Protein AF-A0A7S4PDR0-F1 (afdb_monomer)

Solvent-accessible surface area (backbone atoms only — not comparable to full-atom values): 11330 Å² total; per-residue (Å²): 132,85,86,71,59,61,65,59,66,71,63,44,78,64,58,82,49,62,64,62,51,48,53,52,49,50,35,51,48,52,26,51,53,26,48,54,49,17,54,52,26,43,52,47,18,52,50,31,43,53,50,18,54,52,28,43,49,49,22,58,62,26,41,58,55,27,56,65,23,44,54,57,30,51,55,22,48,53,44,29,54,52,26,48,52,48,30,48,53,39,50,50,53,52,49,52,54,49,52,54,28,52,50,39,34,76,46,82,54,76,68,54,13,54,51,23,43,56,50,37,55,49,58,72,70,47,79,61,59,69,40,54,51,28,49,53,48,27,51,52,24,47,54,48,28,57,64,27,43,54,56,29,52,65,24,42,54,56,25,53,54,25,45,51,49,19,53,50,29,44,51,52,18,52,51,29,42,52,50,17,55,51,28,46,50,49,23,52,50,35,46,52,53,38,51,53,51,50,60,55,49,70,72,42,87,66,48,63,61,72,63,54,50,53,54,52,51,51,51,51,57,52,62,73,76,108

Sequence (226 aa):
KYEADWHNLVNADQGDNSAKIAEAQDKLSAVQEAFDASAAADAAAAAALKDALAKEQAAKEAEAPFKAAEAPFKAAQEEVESALAEVKAQEDAYNSKTEELKKASEEGGVVSRNRAKVSLDAHLAEDPLPLRKAKITLEAANKRAEKARQPFLEARAPFLAATEAAEAARTEAEEAKARAAAAVQAAQDAVAEAEAFLADLMKNPGSGHGALWWIERELYEKKKYM

pLDDT: mean 90.19, std 12.6, range [42.72, 98.44]

Mean predicted aligned error: 9.2 Å

Organism: NCBI:txid180227

Radius of gyration: 44.61 Å; Cα contacts (8 Å, |Δi|>4): 166; chains: 1; bounding box: 93×30×133 Å

Foldseek 3Di:
DPPPVVVCVVVVCLPPCVVLLVVLVVLLVLLVVLVVQLVVLVVQLVVLVVQLVVLVVLLVVLVVLLVVLVVLLVVLVVQLVVLVVQLVVLVVVLVVLLVVLVVQLVDDDPVRNVVSVVVNVVSVVDDSVSNVVSVVSNVVSVVSNVVSVVSNVVSVVSNVVSVVSSVVSVVSSVVSVVSSVVSVVSSVVSLVVSVVSLVVLVVDPSRPVVSSVVSVVSSVVSVVVD

Secondary structure (DSSP, 8-state):
-----HHHHHHS----THHHHHHHHHHHHHHHHHHHHHHHHHHHHHHHHHHHHHHHHHHHHHHHHHHHHHHHHHHHHHHHHHHHHHHHHHHHHHHHHHHHHHHHHHSS-HHHHHHHHHHHHHHHHS--HHHHHHHHHHHHHHHHHHHHHHHHHHHHHHHHHHHHHHHHHHHHHHHHHHHHHHHHHHHHHHHHHHHHHHHHHTTSTT--HHHHHHHHHHHHHHHHT-

Nearest PDB structures (foldseek):
  6ixg-assembly1_A  TM=4.069E-01  e=1.306E-01  Homo sapiens
  6djl-assembly1_C  TM=2.391E-01  e=5.874E-02  Homo sapiens
  3na7-assembly1_A  TM=2.427E-01  e=1.517E-01  Helicobacter pylori NCTC 11638
  6h6f-assembly1_E  TM=2.796E-01  e=1.677E-01  Photorhabdus luminescens
  3mtt-assembly1_A  TM=3.232E-01  e=1.176E+00  Homo sapiens

Structure (mmCIF, N/CA/C/O backbone):
data_AF-A0A7S4PDR0-F1
#
_entry.id   AF-A0A7S4PDR0-F1
#
loop_
_atom_site.group_PDB
_atom_site.id
_atom_site.type_symbol
_atom_site.label_atom_id
_atom_site.label_alt_id
_atom_site.label_comp_id
_atom_site.label_asym_id
_atom_site.label_entity_id
_atom_site.label_seq_id
_atom_site.pdbx_PDB_ins_code
_atom_site.Cartn_x
_atom_site.Cartn_y
_atom_site.Cartn_z
_atom_site.occupancy
_atom_site.B_iso_or_equiv
_atom_site.auth_seq_id
_atom_site.auth_comp_id
_atom_site.auth_asym_id
_atom_site.auth_atom_id
_atom_site.pdbx_PDB_model_num
ATOM 1 N N . LYS A 1 1 ? 31.514 5.158 -80.672 1.00 42.72 1 LYS A N 1
ATOM 2 C CA . LYS A 1 1 ? 32.468 5.181 -79.540 1.00 42.72 1 LYS A CA 1
ATOM 3 C C . LYS A 1 1 ? 32.201 6.474 -78.800 1.00 42.72 1 LYS A C 1
ATOM 5 O O . LYS A 1 1 ? 32.438 7.519 -79.380 1.00 42.72 1 LYS A O 1
ATOM 10 N N . TYR A 1 2 ? 31.587 6.403 -77.624 1.00 44.78 2 TYR A N 1
ATOM 11 C CA . TYR A 1 2 ? 31.399 7.584 -76.792 1.00 44.78 2 TYR A CA 1
ATOM 12 C C . TYR A 1 2 ? 32.767 7.922 -76.196 1.00 44.78 2 TYR A C 1
ATOM 14 O O . TYR A 1 2 ? 33.323 7.115 -75.453 1.00 44.78 2 TYR A O 1
ATOM 22 N N . GLU A 1 3 ? 33.344 9.049 -76.608 1.00 49.69 3 GLU A N 1
ATOM 23 C CA . GLU A 1 3 ? 34.517 9.653 -75.972 1.00 49.69 3 GLU A CA 1
ATOM 24 C C . GLU A 1 3 ? 34.078 10.199 -74.611 1.00 49.69 3 GLU A C 1
ATOM 26 O O . GLU A 1 3 ? 33.820 11.385 -74.439 1.00 49.69 3 GLU A O 1
ATOM 31 N N . ALA A 1 4 ? 33.905 9.299 -73.644 1.00 58.22 4 ALA A N 1
ATOM 32 C CA . ALA A 1 4 ? 33.873 9.693 -72.250 1.00 58.22 4 ALA A CA 1
ATOM 33 C C . ALA A 1 4 ? 35.321 9.986 -71.849 1.00 58.22 4 ALA A C 1
ATOM 35 O O . ALA A 1 4 ? 36.153 9.077 -71.790 1.00 58.22 4 ALA A O 1
ATOM 36 N N . ASP A 1 5 ? 35.632 11.261 -71.633 1.00 58.12 5 ASP A N 1
ATOM 37 C CA . ASP A 1 5 ? 36.887 11.678 -71.025 1.00 58.12 5 ASP A CA 1
ATOM 38 C C . ASP A 1 5 ? 36.865 11.262 -69.549 1.00 58.12 5 ASP A C 1
ATOM 40 O O . ASP A 1 5 ? 36.363 11.963 -68.669 1.00 58.12 5 ASP A O 1
ATOM 44 N N . TRP A 1 6 ? 37.379 10.058 -69.298 1.00 56.72 6 TRP A N 1
ATOM 45 C CA . TRP A 1 6 ? 37.504 9.473 -67.966 1.00 56.72 6 TRP A CA 1
ATOM 46 C C . TRP A 1 6 ? 38.319 10.354 -67.021 1.00 56.72 6 TRP A C 1
ATOM 48 O O . TRP A 1 6 ? 38.115 10.288 -65.812 1.00 56.72 6 TRP A O 1
ATOM 58 N N . HIS A 1 7 ? 39.204 11.204 -67.548 1.00 53.09 7 HIS A N 1
ATOM 59 C CA . HIS A 1 7 ? 39.986 12.116 -66.731 1.00 53.09 7 HIS A CA 1
ATOM 60 C C . HIS A 1 7 ? 39.127 13.266 -66.209 1.00 53.09 7 HIS A C 1
ATOM 62 O O . HIS A 1 7 ? 39.205 13.573 -65.026 1.00 53.09 7 HIS A O 1
ATOM 68 N N . ASN A 1 8 ? 38.246 13.832 -67.036 1.00 52.09 8 ASN A N 1
ATOM 69 C CA . ASN A 1 8 ? 37.256 14.815 -66.586 1.00 52.09 8 ASN A CA 1
ATOM 70 C C . ASN A 1 8 ? 36.162 14.201 -65.698 1.00 52.09 8 ASN A C 1
ATOM 72 O O . ASN A 1 8 ? 35.643 14.890 -64.834 1.00 52.09 8 ASN A O 1
ATOM 76 N N . LEU A 1 9 ? 35.819 12.919 -65.864 1.00 55.03 9 LEU A N 1
ATOM 77 C CA . LEU A 1 9 ? 34.819 12.256 -65.014 1.00 55.03 9 LEU A CA 1
ATOM 78 C C . LEU A 1 9 ? 35.360 11.922 -63.611 1.00 55.03 9 LEU A C 1
ATOM 80 O O . LEU A 1 9 ? 34.628 11.998 -62.630 1.00 55.03 9 LEU A O 1
ATOM 84 N N . VAL A 1 10 ? 36.638 11.540 -63.524 1.00 53.97 10 VAL A N 1
ATOM 85 C CA . VAL A 1 10 ? 37.321 11.219 -62.258 1.00 53.97 10 VAL A CA 1
ATOM 86 C C . VAL A 1 10 ? 37.794 12.484 -61.535 1.00 53.97 10 VAL A C 1
ATOM 88 O O . VAL A 1 10 ? 37.792 12.501 -60.307 1.00 53.97 10 VAL A O 1
ATOM 91 N N . ASN A 1 11 ? 38.156 13.533 -62.287 1.00 44.66 11 ASN A N 1
ATOM 92 C CA . ASN A 1 11 ? 38.635 14.816 -61.760 1.00 44.66 11 ASN A CA 1
ATOM 93 C C . ASN A 1 11 ? 37.574 15.929 -61.761 1.00 44.66 11 ASN A C 1
ATOM 95 O O . ASN A 1 11 ? 37.902 17.059 -61.399 1.00 44.66 11 ASN A O 1
ATOM 99 N N . ALA A 1 12 ? 36.331 15.658 -62.184 1.00 47.50 12 ALA A N 1
ATOM 100 C CA . ALA A 1 12 ? 35.217 16.547 -61.874 1.00 47.50 12 ALA A CA 1
ATOM 101 C C . ALA A 1 12 ? 35.207 16.670 -60.359 1.00 47.50 12 ALA A C 1
ATOM 103 O O . ALA A 1 12 ? 35.161 15.634 -59.698 1.00 47.50 12 ALA A O 1
ATOM 104 N N . ASP A 1 13 ? 35.338 17.904 -59.863 1.00 45.53 13 ASP A N 1
ATOM 105 C CA . ASP A 1 13 ? 35.467 18.241 -58.449 1.00 45.53 13 ASP A CA 1
ATOM 106 C C . ASP A 1 13 ? 34.498 17.347 -57.672 1.00 45.53 13 ASP A C 1
ATOM 108 O O . ASP A 1 13 ? 33.276 17.524 -57.749 1.00 45.53 13 ASP A O 1
ATOM 112 N N . GLN A 1 14 ? 35.027 16.281 -57.054 1.00 51.00 14 GLN A N 1
ATOM 113 C CA . GLN A 1 14 ? 34.256 15.413 -56.179 1.00 51.00 14 GLN A CA 1
ATOM 114 C C . GLN A 1 14 ? 34.023 16.296 -54.970 1.00 51.00 14 GLN A C 1
ATOM 116 O O . GLN A 1 14 ? 34.811 16.259 -54.029 1.00 51.00 14 GLN A O 1
ATOM 121 N N . GLY A 1 15 ? 33.037 17.194 -55.092 1.00 52.72 15 GLY A N 1
ATOM 122 C CA . GLY A 1 15 ? 32.795 18.266 -54.145 1.00 52.72 15 GLY A CA 1
ATOM 123 C C . GLY A 1 15 ? 32.845 17.659 -52.762 1.00 52.72 15 GLY A C 1
ATOM 124 O O . GLY A 1 15 ? 32.250 16.601 -52.562 1.00 52.72 15 GLY A O 1
ATOM 125 N N . ASP A 1 16 ? 33.647 18.261 -51.889 1.00 62.69 16 ASP A N 1
ATOM 126 C CA . ASP A 1 16 ? 34.053 17.708 -50.603 1.00 62.69 16 ASP A CA 1
ATOM 127 C C . ASP A 1 16 ? 32.828 17.275 -49.772 1.00 62.69 16 ASP A C 1
ATOM 129 O O . ASP A 1 16 ? 32.247 18.031 -48.997 1.00 62.69 16 ASP A O 1
ATOM 133 N N . ASN A 1 17 ? 32.380 16.036 -49.995 1.00 67.50 17 ASN A N 1
ATOM 134 C CA . ASN A 1 17 ? 31.171 15.463 -49.408 1.00 67.50 17 ASN A CA 1
ATOM 135 C C . ASN A 1 17 ? 31.462 14.885 -48.017 1.00 67.50 17 ASN A C 1
ATOM 137 O O . ASN A 1 17 ? 30.584 14.270 -47.410 1.00 67.50 17 ASN A O 1
ATOM 141 N N . SER A 1 18 ? 32.681 15.096 -47.506 1.00 76.75 18 SER A N 1
ATOM 142 C CA . SER A 1 18 ? 33.124 14.670 -46.180 1.00 76.75 18 SER A CA 1
ATOM 143 C C . SER A 1 18 ? 32.209 15.200 -45.077 1.00 76.75 18 SER A C 1
ATOM 145 O O . SER A 1 18 ? 31.837 14.434 -44.197 1.00 76.75 18 SER A O 1
ATOM 147 N N . ALA A 1 19 ? 31.747 16.451 -45.176 1.00 82.06 19 ALA A N 1
ATOM 148 C CA . ALA A 1 19 ? 30.830 17.049 -44.206 1.00 82.06 19 ALA A CA 1
ATOM 149 C C . ALA A 1 19 ? 29.460 16.346 -44.165 1.00 82.06 19 ALA A C 1
ATOM 151 O O . ALA A 1 19 ? 28.925 16.084 -43.094 1.00 82.06 19 ALA A O 1
ATOM 152 N N . LYS A 1 20 ? 28.908 15.986 -45.329 1.00 83.56 20 LYS A N 1
ATOM 153 C CA . LYS A 1 20 ? 27.623 15.273 -45.429 1.00 83.56 20 LYS A CA 1
ATOM 154 C C . LYS A 1 20 ? 27.734 13.818 -44.973 1.00 83.56 20 LYS A C 1
ATOM 156 O O . LYS A 1 20 ? 26.801 13.277 -44.389 1.00 83.56 20 LYS A O 1
ATOM 161 N N . ILE A 1 21 ? 28.875 13.181 -45.241 1.00 82.62 21 ILE A N 1
ATOM 162 C CA . ILE A 1 21 ? 29.181 11.835 -44.741 1.00 82.62 21 ILE A CA 1
ATOM 163 C C . ILE A 1 21 ? 29.357 11.863 -43.218 1.00 82.62 21 ILE A C 1
ATOM 165 O O . ILE A 1 21 ? 28.844 10.971 -42.552 1.00 82.62 21 ILE A O 1
ATOM 169 N N . ALA A 1 22 ? 30.009 12.892 -42.669 1.00 87.50 22 ALA A N 1
ATOM 170 C CA . ALA A 1 22 ? 30.118 13.091 -41.226 1.00 87.50 22 ALA A CA 1
ATOM 171 C C . ALA A 1 22 ? 28.732 13.261 -40.582 1.00 87.50 22 ALA A C 1
ATOM 173 O O . ALA A 1 22 ? 28.418 12.558 -39.633 1.00 87.50 22 ALA A O 1
ATOM 174 N N . GLU A 1 23 ? 27.847 14.072 -41.170 1.00 89.94 23 GLU A N 1
ATOM 175 C CA . GLU A 1 23 ? 26.469 14.216 -40.677 1.00 89.94 23 GLU A CA 1
ATOM 176 C C . GLU A 1 23 ? 25.678 12.892 -40.735 1.00 89.94 23 GLU A C 1
ATOM 178 O O . GLU A 1 23 ? 24.900 12.583 -39.832 1.00 89.94 23 GLU A O 1
ATOM 183 N N . ALA A 1 24 ? 25.894 12.060 -41.762 1.00 88.38 24 ALA A N 1
ATOM 184 C CA . ALA A 1 24 ? 25.280 10.732 -41.837 1.00 88.38 24 ALA A CA 1
ATOM 185 C C . ALA A 1 24 ? 25.803 9.787 -40.738 1.00 88.38 24 ALA A C 1
ATOM 187 O O . ALA A 1 24 ? 25.034 9.004 -40.180 1.00 88.38 24 ALA A O 1
ATOM 188 N N . GLN A 1 25 ? 27.097 9.872 -40.414 1.00 89.94 25 GLN A N 1
ATOM 189 C CA . GLN A 1 25 ? 27.715 9.127 -39.312 1.00 89.94 25 GLN A CA 1
ATOM 190 C C . GLN A 1 25 ? 27.216 9.610 -37.945 1.00 89.94 25 GLN A C 1
ATOM 192 O O . GLN A 1 25 ? 26.956 8.783 -37.068 1.00 89.94 25 GLN A O 1
ATOM 197 N N . ASP A 1 26 ? 27.011 10.916 -37.776 1.00 93.69 26 ASP A N 1
ATOM 198 C CA . ASP A 1 26 ? 26.430 11.492 -36.561 1.00 93.69 26 ASP A CA 1
ATOM 199 C C . ASP A 1 26 ? 24.987 11.007 -36.367 1.00 93.69 26 ASP A C 1
ATOM 201 O O . ASP A 1 26 ? 24.614 10.589 -35.273 1.00 93.69 26 ASP A O 1
ATOM 205 N N . LYS A 1 27 ? 24.182 10.967 -37.439 1.00 93.00 27 LYS A N 1
ATOM 206 C CA . LYS A 1 27 ? 22.811 10.429 -37.388 1.00 93.00 27 LYS A CA 1
ATOM 207 C C . LYS A 1 27 ? 22.776 8.939 -37.053 1.00 93.00 27 LYS A C 1
ATOM 209 O O . LYS A 1 27 ? 21.946 8.517 -36.255 1.00 93.00 27 LYS A O 1
ATOM 214 N N . LEU A 1 28 ? 23.683 8.143 -37.616 1.00 92.19 28 LEU A N 1
ATOM 215 C CA . LEU A 1 28 ? 23.826 6.729 -37.259 1.00 92.19 28 LEU A CA 1
ATOM 216 C C . LEU A 1 28 ? 24.246 6.546 -35.790 1.00 92.19 28 LEU A C 1
ATOM 218 O O . LEU A 1 28 ? 23.734 5.658 -35.110 1.00 92.19 28 LEU A O 1
ATOM 222 N N . SER A 1 29 ? 25.131 7.408 -35.286 1.00 93.56 29 SER A N 1
ATOM 223 C CA . SER A 1 29 ? 25.523 7.415 -33.871 1.00 93.56 29 SER A CA 1
ATOM 224 C C . SER A 1 29 ? 24.338 7.775 -32.969 1.00 93.56 29 SER A C 1
ATOM 226 O O . SER A 1 29 ? 24.089 7.080 -31.989 1.00 93.56 29 SER A O 1
ATOM 228 N N . ALA A 1 30 ? 23.535 8.774 -33.348 1.00 94.25 30 ALA A N 1
ATOM 229 C CA . ALA A 1 30 ? 22.311 9.139 -32.634 1.00 94.25 30 ALA A CA 1
ATOM 230 C C . ALA A 1 30 ? 21.274 8.001 -32.620 1.00 94.25 30 ALA A C 1
ATOM 232 O O . ALA A 1 30 ? 20.627 7.762 -31.602 1.00 94.25 30 ALA A O 1
ATOM 233 N N . VAL A 1 31 ? 21.147 7.251 -33.722 1.00 95.56 31 VAL A N 1
ATOM 234 C CA . VAL A 1 31 ? 20.327 6.030 -33.766 1.00 95.56 31 VAL A CA 1
ATOM 235 C C . VAL A 1 31 ? 20.839 5.007 -32.757 1.00 95.56 31 VAL A C 1
ATOM 237 O O . VAL A 1 31 ? 20.051 4.477 -31.977 1.00 95.56 31 VAL A O 1
ATOM 240 N N . GLN A 1 32 ? 22.148 4.743 -32.735 1.00 93.56 32 GLN A N 1
ATOM 241 C CA . GLN A 1 32 ? 22.741 3.807 -31.781 1.00 93.56 32 GLN A CA 1
ATOM 242 C C . GLN A 1 32 ? 22.463 4.219 -30.328 1.00 93.56 32 GLN A C 1
ATOM 244 O O . GLN A 1 32 ? 22.023 3.389 -29.534 1.00 93.56 32 GLN A O 1
ATOM 249 N N . GLU A 1 33 ? 22.648 5.498 -30.001 1.00 95.25 33 GLU A N 1
ATOM 250 C CA . GLU A 1 33 ? 22.344 6.040 -28.673 1.00 95.25 33 GLU A CA 1
ATOM 251 C C . GLU A 1 33 ? 20.861 5.884 -28.309 1.00 95.25 33 GLU A C 1
ATOM 253 O O . GLU A 1 33 ? 20.539 5.513 -27.178 1.00 95.25 33 GLU A O 1
ATOM 258 N N . ALA A 1 34 ? 19.948 6.102 -29.260 1.00 95.44 34 ALA A N 1
ATOM 259 C CA . ALA A 1 34 ? 18.515 5.929 -29.035 1.00 95.44 34 ALA A CA 1
ATOM 260 C C . ALA A 1 34 ? 18.134 4.458 -28.775 1.00 95.44 34 ALA A C 1
ATOM 262 O O . ALA A 1 34 ? 17.300 4.183 -27.910 1.00 95.44 34 ALA A O 1
ATOM 263 N N . PHE A 1 35 ? 18.778 3.503 -29.456 1.00 94.06 35 PHE A N 1
ATOM 264 C CA . PHE A 1 35 ? 18.602 2.071 -29.180 1.00 94.06 35 PHE A CA 1
ATOM 265 C C . PHE A 1 35 ? 19.110 1.682 -27.790 1.00 94.06 35 PHE A C 1
ATOM 267 O O . PHE A 1 35 ? 18.417 0.967 -27.064 1.00 94.06 35 PHE A O 1
ATOM 274 N N . ASP A 1 36 ? 20.286 2.172 -27.398 1.00 95.06 36 ASP A N 1
ATOM 275 C CA . ASP A 1 36 ? 20.842 1.902 -26.070 1.00 95.06 36 ASP A CA 1
ATOM 276 C C . ASP A 1 36 ? 19.961 2.515 -24.968 1.00 95.06 36 ASP A C 1
ATOM 278 O O . ASP A 1 36 ? 19.699 1.874 -23.945 1.00 95.06 36 ASP A O 1
ATOM 282 N N . ALA A 1 37 ? 19.421 3.716 -25.203 1.00 95.62 37 ALA A N 1
ATOM 283 C CA . ALA A 1 37 ? 18.458 4.358 -24.314 1.00 95.62 37 ALA A CA 1
ATOM 284 C C . ALA A 1 37 ? 17.144 3.565 -24.205 1.00 95.62 37 ALA A C 1
ATOM 286 O O . ALA A 1 37 ? 16.627 3.395 -23.099 1.00 95.62 37 ALA A O 1
ATOM 287 N N . SER A 1 38 ? 16.628 3.037 -25.320 1.00 96.50 38 SER A N 1
ATOM 288 C CA . SER A 1 38 ? 15.442 2.172 -25.331 1.00 96.50 38 SER A CA 1
ATOM 289 C C . SER A 1 38 ? 15.676 0.889 -24.538 1.00 96.50 38 SER A C 1
ATOM 291 O O . SER A 1 38 ? 14.888 0.566 -23.652 1.00 96.50 38 SER A O 1
ATOM 293 N N . ALA A 1 39 ? 16.793 0.198 -24.775 1.00 95.62 39 ALA A N 1
ATOM 294 C CA . ALA A 1 39 ? 17.133 -1.028 -24.056 1.00 95.62 39 ALA A CA 1
ATOM 295 C C . ALA A 1 39 ? 17.309 -0.784 -22.545 1.00 95.62 39 ALA A C 1
ATOM 297 O O . ALA A 1 39 ? 16.868 -1.590 -21.719 1.00 95.62 39 ALA A O 1
ATOM 298 N N . ALA A 1 40 ? 17.916 0.344 -22.165 1.00 96.81 40 ALA A N 1
ATOM 299 C CA . ALA A 1 40 ? 18.034 0.747 -20.768 1.00 96.81 40 ALA A CA 1
ATOM 300 C C . ALA A 1 40 ? 16.663 1.047 -20.136 1.00 96.81 40 ALA A C 1
ATOM 302 O O . ALA A 1 40 ? 16.410 0.650 -18.995 1.00 96.81 40 ALA A O 1
ATOM 303 N N . ALA A 1 41 ? 15.767 1.711 -20.871 1.00 97.62 41 ALA A N 1
ATOM 304 C CA . ALA A 1 41 ? 14.419 2.014 -20.405 1.00 97.62 41 ALA A CA 1
ATOM 305 C C . ALA A 1 41 ? 13.559 0.745 -20.256 1.00 97.62 41 ALA A C 1
ATOM 307 O O . ALA A 1 41 ? 12.857 0.608 -19.253 1.00 97.62 41 ALA A O 1
ATOM 308 N N . ASP A 1 42 ? 13.678 -0.220 -21.172 1.00 97.31 42 ASP A N 1
ATOM 309 C CA . ASP A 1 42 ? 13.022 -1.529 -21.070 1.00 97.31 42 ASP A CA 1
ATOM 310 C C . ASP A 1 42 ? 13.517 -2.323 -19.855 1.00 97.31 42 ASP A C 1
ATOM 312 O O . ASP A 1 42 ? 12.720 -2.887 -19.098 1.00 97.31 42 ASP A O 1
ATOM 316 N N . ALA A 1 43 ? 14.832 -2.331 -19.613 1.00 97.62 43 ALA A N 1
ATOM 317 C CA . ALA A 1 43 ? 15.407 -2.969 -18.432 1.00 97.62 43 ALA A CA 1
ATOM 318 C C . ALA A 1 43 ? 14.906 -2.317 -17.131 1.00 97.62 43 ALA A C 1
ATOM 320 O O . ALA A 1 43 ? 14.570 -3.021 -16.173 1.00 97.62 43 ALA A O 1
ATOM 321 N N . ALA A 1 44 ? 14.804 -0.984 -17.103 1.00 97.62 44 ALA A N 1
ATOM 322 C CA . ALA A 1 44 ? 14.248 -0.246 -15.972 1.00 97.62 44 ALA A CA 1
ATOM 323 C C . ALA A 1 44 ? 12.756 -0.555 -15.759 1.00 97.62 44 ALA A C 1
ATOM 325 O O . ALA A 1 44 ? 12.341 -0.791 -14.624 1.00 97.62 44 ALA A O 1
ATOM 326 N N . ALA A 1 45 ? 11.961 -0.631 -16.831 1.00 98.38 45 ALA A N 1
ATOM 327 C CA . ALA A 1 45 ? 10.549 -1.005 -16.763 1.00 98.38 45 ALA A CA 1
ATOM 328 C C . ALA A 1 45 ? 10.355 -2.439 -16.247 1.00 98.38 45 ALA A C 1
ATOM 330 O O . ALA A 1 45 ? 9.510 -2.680 -15.383 1.00 98.38 45 ALA A O 1
ATOM 331 N N . ALA A 1 46 ? 11.177 -3.388 -16.704 1.00 98.06 46 ALA A N 1
ATOM 332 C CA . ALA A 1 46 ? 11.149 -4.765 -16.216 1.00 98.06 46 ALA A CA 1
ATOM 333 C C . ALA A 1 46 ? 11.522 -4.862 -14.725 1.00 98.06 46 ALA A C 1
ATOM 335 O O . ALA A 1 46 ? 10.894 -5.615 -13.973 1.00 98.06 46 ALA A O 1
ATOM 336 N N . ALA A 1 47 ? 12.518 -4.089 -14.281 1.00 98.12 47 ALA A N 1
ATOM 337 C CA . ALA A 1 47 ? 12.905 -4.022 -12.875 1.00 98.12 47 ALA A CA 1
ATOM 338 C C . ALA A 1 47 ? 11.792 -3.418 -12.003 1.00 98.12 47 ALA A C 1
ATOM 340 O O . ALA A 1 47 ? 11.454 -4.001 -10.971 1.00 98.12 47 ALA A O 1
ATOM 341 N N . ALA A 1 48 ? 11.182 -2.315 -12.445 1.00 98.31 48 ALA A N 1
ATOM 342 C CA . ALA A 1 48 ? 10.082 -1.662 -11.738 1.00 98.31 48 ALA A CA 1
ATOM 343 C C . ALA A 1 48 ? 8.843 -2.569 -11.644 1.00 98.31 48 ALA A C 1
ATOM 345 O O . ALA A 1 48 ? 8.244 -2.694 -10.579 1.00 98.31 48 ALA A O 1
ATOM 346 N N . LEU A 1 49 ? 8.507 -3.297 -12.717 1.00 98.38 49 LEU A N 1
ATOM 347 C CA . LEU A 1 49 ? 7.419 -4.279 -12.696 1.00 98.38 49 LEU A CA 1
ATOM 348 C C . LEU A 1 49 ? 7.695 -5.414 -11.703 1.00 98.38 49 LEU A C 1
ATOM 350 O O . LEU A 1 49 ? 6.797 -5.836 -10.974 1.00 98.38 49 LEU A O 1
ATOM 354 N N . LYS A 1 50 ? 8.935 -5.912 -11.648 1.00 98.38 50 LYS A N 1
ATOM 355 C CA . LYS A 1 50 ? 9.317 -6.952 -10.687 1.00 98.38 50 LYS A CA 1
ATOM 356 C C . LYS A 1 50 ? 9.200 -6.460 -9.243 1.00 98.38 50 LYS A C 1
ATOM 358 O O . LYS A 1 50 ? 8.720 -7.220 -8.401 1.00 98.38 50 LYS A O 1
ATOM 363 N N . ASP A 1 51 ? 9.621 -5.228 -8.960 1.00 98.00 51 ASP A N 1
ATOM 364 C CA . ASP A 1 51 ? 9.453 -4.637 -7.630 1.00 98.00 51 ASP A CA 1
ATOM 365 C C . ASP A 1 51 ? 7.967 -4.469 -7.284 1.00 98.00 51 ASP A C 1
ATOM 367 O O . ASP A 1 51 ? 7.532 -4.950 -6.239 1.00 98.00 51 ASP A O 1
ATOM 371 N N . ALA A 1 52 ? 7.153 -3.940 -8.205 1.00 98.44 52 ALA A N 1
ATOM 372 C CA . ALA A 1 52 ? 5.708 -3.804 -8.018 1.00 98.44 52 ALA A CA 1
ATOM 373 C C . ALA A 1 52 ? 5.023 -5.138 -7.677 1.00 98.44 52 ALA A C 1
ATOM 375 O O . ALA A 1 52 ? 4.215 -5.200 -6.748 1.00 98.44 52 ALA A O 1
ATOM 376 N N . LEU A 1 53 ? 5.387 -6.227 -8.364 1.00 98.38 53 LEU A N 1
ATOM 377 C CA . LEU A 1 53 ? 4.880 -7.568 -8.051 1.00 98.38 53 LEU A CA 1
ATOM 378 C C . LEU A 1 53 ? 5.316 -8.049 -6.660 1.00 98.38 53 LEU A C 1
ATOM 380 O O . LEU A 1 53 ? 4.518 -8.651 -5.940 1.00 98.38 53 LEU A O 1
ATOM 384 N N . ALA A 1 54 ? 6.561 -7.778 -6.261 1.00 98.31 54 ALA A N 1
ATOM 385 C CA . ALA A 1 54 ? 7.055 -8.132 -4.933 1.00 98.31 54 ALA A CA 1
ATOM 386 C C . ALA A 1 54 ? 6.326 -7.349 -3.826 1.00 98.31 54 ALA A C 1
ATOM 388 O O . ALA A 1 54 ? 5.956 -7.929 -2.803 1.00 98.31 54 ALA A O 1
ATOM 389 N N . LYS A 1 55 ? 6.066 -6.053 -4.036 1.00 98.12 55 LYS A N 1
ATOM 390 C CA . LYS A 1 55 ? 5.308 -5.218 -3.092 1.00 98.12 55 LYS A CA 1
ATOM 391 C C . LYS A 1 55 ? 3.840 -5.624 -3.010 1.00 98.12 55 LYS A C 1
ATOM 393 O O . LYS A 1 55 ? 3.296 -5.692 -1.911 1.00 98.12 55 LYS A O 1
ATOM 398 N N . GLU A 1 56 ? 3.214 -5.972 -4.133 1.00 97.25 56 GLU A N 1
ATOM 399 C CA . GLU A 1 56 ? 1.846 -6.500 -4.137 1.00 97.25 56 GLU A CA 1
ATOM 400 C C . GLU A 1 56 ? 1.749 -7.819 -3.359 1.00 97.25 56 GLU A C 1
ATOM 402 O O . GLU A 1 56 ? 0.802 -8.028 -2.599 1.00 97.25 56 GLU A O 1
ATOM 407 N N . GLN A 1 57 ? 2.737 -8.702 -3.511 1.00 97.12 57 GLN A N 1
ATOM 408 C CA . GLN A 1 57 ? 2.793 -9.944 -2.749 1.00 97.12 57 GLN A CA 1
ATOM 409 C C . GLN A 1 57 ? 2.948 -9.678 -1.244 1.00 97.12 57 GLN A C 1
ATOM 411 O O . GLN A 1 57 ? 2.218 -10.266 -0.448 1.00 97.12 57 GLN A O 1
ATOM 416 N N . ALA A 1 58 ? 3.813 -8.737 -0.853 1.00 96.00 58 ALA A N 1
ATOM 417 C CA . ALA A 1 58 ? 3.951 -8.325 0.544 1.00 96.00 58 ALA A CA 1
ATOM 418 C C . ALA A 1 58 ? 2.643 -7.739 1.117 1.00 96.00 58 ALA A C 1
ATOM 420 O O . ALA A 1 58 ? 2.291 -8.022 2.262 1.00 96.00 58 ALA A O 1
ATOM 421 N N . ALA A 1 59 ? 1.886 -6.972 0.323 1.00 97.44 59 ALA A N 1
ATOM 422 C CA . ALA A 1 59 ? 0.577 -6.455 0.727 1.00 97.44 59 ALA A CA 1
ATOM 423 C C . ALA A 1 59 ? -0.449 -7.579 0.952 1.00 97.44 59 ALA A C 1
ATOM 425 O O . ALA A 1 59 ? -1.158 -7.568 1.960 1.00 97.44 59 ALA A O 1
ATOM 426 N N . LYS A 1 60 ? -0.482 -8.590 0.070 1.00 96.25 60 LYS A N 1
ATOM 427 C CA . LYS A 1 60 ? -1.329 -9.788 0.238 1.00 96.25 60 LYS A CA 1
ATOM 428 C C . LYS A 1 60 ? -0.960 -10.577 1.493 1.00 96.25 60 LYS A C 1
ATOM 430 O O . LYS A 1 60 ? -1.837 -11.030 2.224 1.00 96.25 60 LYS A O 1
ATOM 435 N N . GLU A 1 61 ? 0.332 -10.722 1.768 1.00 95.75 61 GLU A N 1
ATOM 436 C CA . GLU A 1 61 ? 0.821 -11.408 2.968 1.00 95.75 61 GLU A CA 1
ATOM 437 C C . GLU A 1 61 ? 0.471 -10.647 4.254 1.00 95.75 61 GLU A C 1
ATOM 439 O O . GLU A 1 61 ? 0.138 -11.271 5.262 1.00 95.75 61 GLU A O 1
ATOM 444 N N . ALA A 1 62 ? 0.467 -9.311 4.214 1.00 96.06 62 ALA A N 1
ATOM 445 C CA . ALA A 1 62 ? 0.065 -8.467 5.337 1.00 96.06 62 ALA A CA 1
ATOM 446 C C . ALA A 1 62 ? -1.462 -8.409 5.557 1.00 96.06 62 ALA A C 1
ATOM 448 O O . ALA A 1 62 ? -1.913 -8.082 6.657 1.00 96.06 62 ALA A O 1
ATOM 449 N N . GLU A 1 63 ? -2.277 -8.758 4.556 1.00 95.69 63 GLU A N 1
ATOM 450 C CA . GLU A 1 63 ? -3.740 -8.767 4.678 1.00 95.69 63 GLU A CA 1
ATOM 451 C C . GLU A 1 63 ? -4.234 -9.856 5.643 1.00 95.69 63 GLU A C 1
ATOM 453 O O . GLU A 1 63 ? -5.107 -9.603 6.475 1.00 95.69 63 GLU A O 1
ATOM 458 N N . ALA A 1 64 ? -3.660 -11.059 5.578 1.00 93.94 64 ALA A N 1
ATOM 459 C CA . ALA A 1 64 ? -4.066 -12.184 6.419 1.00 93.94 64 ALA A CA 1
ATOM 460 C C . ALA A 1 64 ? -3.990 -11.892 7.939 1.00 93.94 64 ALA A C 1
ATOM 462 O O . ALA A 1 64 ? -5.004 -12.083 8.622 1.00 93.94 64 ALA A O 1
ATOM 463 N N . PRO A 1 65 ? -2.864 -11.403 8.505 1.00 94.44 65 PRO A N 1
ATOM 464 C CA . PRO A 1 65 ? -2.799 -11.054 9.923 1.00 94.44 65 PRO A CA 1
ATOM 465 C C . PRO A 1 65 ? -3.714 -9.874 10.274 1.00 94.44 65 PRO A C 1
ATOM 467 O O . PRO A 1 65 ? -4.314 -9.878 11.350 1.00 94.44 65 PRO A O 1
ATOM 470 N N . PHE A 1 66 ? -3.886 -8.899 9.372 1.00 96.75 66 PHE A N 1
ATOM 471 C CA . PHE A 1 66 ? -4.825 -7.795 9.584 1.00 96.75 66 PHE A CA 1
ATOM 472 C C . PHE A 1 66 ? -6.267 -8.297 9.704 1.00 96.75 66 PHE A C 1
ATOM 474 O O . PHE A 1 66 ? -6.949 -7.973 10.676 1.00 96.75 66 PHE A O 1
ATOM 481 N N . LYS A 1 67 ? -6.715 -9.161 8.786 1.00 94.69 67 LYS A N 1
ATOM 482 C CA . LYS A 1 67 ? -8.049 -9.780 8.832 1.00 94.69 67 LYS A CA 1
ATOM 483 C C . LYS A 1 67 ? -8.250 -10.636 10.078 1.00 94.69 67 LYS A C 1
ATOM 485 O O . LYS A 1 67 ? -9.314 -10.574 10.697 1.00 94.69 67 LYS A O 1
ATOM 490 N N . ALA A 1 68 ? -7.226 -11.389 10.478 1.00 94.75 68 ALA A N 1
ATOM 491 C CA . ALA A 1 68 ? -7.262 -12.195 11.694 1.00 94.75 68 ALA A CA 1
ATOM 492 C C . ALA A 1 68 ? -7.407 -11.337 12.966 1.00 94.75 68 ALA A C 1
ATOM 494 O O . ALA A 1 68 ? -8.094 -11.747 13.900 1.00 94.75 68 ALA A O 1
ATOM 495 N N . ALA A 1 69 ? -6.804 -10.143 12.998 1.00 96.06 69 ALA A N 1
ATOM 496 C CA . ALA A 1 69 ? -6.908 -9.212 14.121 1.00 96.06 69 ALA A CA 1
ATOM 497 C C . ALA A 1 69 ? -8.158 -8.305 14.063 1.00 96.06 69 ALA A C 1
ATOM 499 O O . ALA A 1 69 ? -8.634 -7.843 15.101 1.00 96.06 69 ALA A O 1
ATOM 500 N N . GLU A 1 70 ? -8.723 -8.070 12.875 1.00 96.19 70 GLU A N 1
ATOM 501 C CA . GLU A 1 70 ? -9.912 -7.232 12.661 1.00 96.19 70 GLU A CA 1
ATOM 502 C C . GLU A 1 70 ? -11.170 -7.836 13.307 1.00 96.19 70 GLU A C 1
ATOM 504 O O . GLU A 1 70 ? -11.917 -7.131 13.988 1.00 96.19 70 GLU A O 1
ATOM 509 N N . ALA A 1 71 ? -11.399 -9.141 13.133 1.00 93.69 71 ALA A N 1
ATOM 510 C CA . ALA A 1 71 ? -12.579 -9.826 13.662 1.00 93.69 71 ALA A CA 1
ATOM 511 C C . ALA A 1 71 ? -12.724 -9.745 15.201 1.00 93.69 71 ALA A C 1
ATOM 513 O O . ALA A 1 71 ? -13.781 -9.311 15.665 1.00 93.69 71 ALA A O 1
ATOM 514 N N . PRO A 1 72 ? -11.709 -10.100 16.021 1.00 94.81 72 PRO A N 1
ATOM 515 C CA . PRO A 1 72 ? -11.818 -9.989 17.476 1.00 94.81 72 PRO A CA 1
ATOM 516 C C . PRO A 1 72 ? -11.923 -8.537 17.952 1.00 94.81 72 PRO A C 1
ATOM 518 O O . PRO A 1 72 ? -12.583 -8.279 18.956 1.00 94.81 72 PRO A O 1
ATOM 521 N N . PHE A 1 73 ? -11.309 -7.585 17.240 1.00 97.44 73 PHE A N 1
ATOM 522 C CA . PHE A 1 73 ? -11.438 -6.166 17.563 1.00 97.44 73 PHE A CA 1
ATOM 523 C C . PHE A 1 73 ? -12.876 -5.672 17.367 1.00 97.44 73 PHE A C 1
ATOM 525 O O . PHE A 1 73 ? -13.433 -5.077 18.287 1.00 97.44 73 PHE A O 1
ATOM 532 N N . LYS A 1 74 ? -13.507 -5.990 16.228 1.00 96.75 74 LYS A N 1
ATOM 533 C CA . LYS A 1 74 ? -14.916 -5.641 15.971 1.00 96.75 74 LYS A CA 1
ATOM 534 C C . LYS A 1 74 ? -15.865 -6.292 16.972 1.00 96.75 74 LYS A C 1
ATOM 536 O O . LYS A 1 74 ? -16.680 -5.596 17.563 1.00 96.75 74 LYS A O 1
ATOM 541 N N . ALA A 1 75 ? -15.699 -7.589 17.232 1.00 95.94 75 ALA A N 1
ATOM 542 C CA . ALA A 1 75 ? -16.524 -8.295 18.211 1.00 95.94 75 ALA A CA 1
ATOM 543 C C . ALA A 1 75 ? -16.420 -7.667 19.615 1.00 95.94 75 ALA A C 1
ATOM 545 O O . ALA A 1 75 ? -17.419 -7.539 20.318 1.00 95.94 75 ALA A O 1
ATOM 546 N N . ALA A 1 76 ? -15.222 -7.232 20.020 1.00 97.06 76 ALA A N 1
ATOM 547 C CA . ALA A 1 76 ? -15.040 -6.563 21.303 1.00 97.06 76 ALA A CA 1
ATOM 548 C C . ALA A 1 76 ? -15.631 -5.139 21.329 1.00 97.06 76 ALA A C 1
ATOM 550 O O . ALA A 1 76 ? -16.109 -4.707 22.376 1.00 97.06 76 ALA A O 1
ATOM 551 N N . GLN A 1 77 ? -15.632 -4.415 20.202 1.00 97.38 77 GLN A N 1
ATOM 552 C CA . GLN A 1 77 ? -16.320 -3.123 20.089 1.00 97.38 77 GLN A CA 1
ATOM 553 C C . GLN A 1 77 ? -17.841 -3.281 20.203 1.00 97.38 77 GLN A C 1
ATOM 555 O O . GLN A 1 77 ? -18.461 -2.561 20.983 1.00 97.38 77 GLN A O 1
ATOM 560 N N . GLU A 1 78 ? -18.423 -4.262 19.510 1.00 97.75 78 GLU A N 1
ATOM 561 C CA . GLU A 1 78 ? -19.855 -4.581 19.604 1.00 97.75 78 GLU A CA 1
ATOM 562 C C . GLU A 1 78 ? -20.257 -4.974 21.037 1.00 97.75 78 GLU A C 1
ATOM 564 O O . GLU A 1 78 ? -21.301 -4.550 21.536 1.00 97.75 78 GLU A O 1
ATOM 569 N N . GLU A 1 79 ? -19.408 -5.730 21.747 1.00 97.19 79 GLU A N 1
ATOM 570 C CA . GLU A 1 79 ? -19.649 -6.076 23.153 1.00 97.19 79 GLU A CA 1
ATOM 571 C C . GLU A 1 79 ? -19.642 -4.834 24.063 1.00 97.19 79 GLU A C 1
ATOM 573 O O . GLU A 1 79 ? -20.499 -4.710 24.942 1.00 97.19 79 GLU A O 1
ATOM 578 N N . VAL A 1 80 ? -18.714 -3.892 23.848 1.00 98.25 80 VAL A N 1
ATOM 579 C CA . VAL A 1 80 ? -18.681 -2.617 24.589 1.00 98.25 80 VAL A CA 1
ATOM 580 C C . VAL A 1 80 ? -19.935 -1.795 24.314 1.00 98.25 80 VAL A C 1
ATOM 582 O O . VAL A 1 80 ? -20.537 -1.284 25.258 1.00 98.25 80 VAL A O 1
ATOM 585 N N . GLU A 1 81 ? -20.358 -1.688 23.055 1.00 98.12 81 GLU A N 1
ATOM 586 C CA . GLU A 1 81 ? -21.571 -0.955 22.677 1.00 98.12 81 GLU A CA 1
ATOM 587 C C . GLU A 1 81 ? -22.822 -1.562 23.323 1.00 98.12 81 GLU A C 1
ATOM 589 O O . GLU A 1 81 ? -23.623 -0.839 23.922 1.00 98.12 81 GLU A O 1
ATOM 594 N N . SER A 1 82 ? -22.954 -2.892 23.293 1.00 97.88 82 SER A N 1
ATOM 595 C CA . SER A 1 82 ? -24.061 -3.591 23.951 1.00 97.88 82 SER A CA 1
ATOM 596 C C . SER A 1 82 ? -24.040 -3.404 25.472 1.00 97.88 82 SER A C 1
ATOM 598 O O . SER A 1 82 ? -25.092 -3.180 26.074 1.00 97.88 82 SER A O 1
ATOM 600 N N . ALA A 1 83 ? -22.870 -3.486 26.111 1.00 97.81 83 ALA A N 1
ATOM 601 C CA . ALA A 1 83 ? -22.752 -3.304 27.557 1.00 97.81 83 ALA A CA 1
ATOM 602 C C . ALA A 1 83 ? -23.014 -1.849 27.980 1.00 97.81 83 ALA A C 1
ATOM 604 O O . ALA A 1 83 ? -23.596 -1.605 29.037 1.00 97.81 83 ALA A O 1
ATOM 605 N N . LEU A 1 84 ? -22.627 -0.878 27.148 1.00 98.06 84 LEU A N 1
ATOM 606 C CA . LEU A 1 84 ? -22.902 0.538 27.374 1.00 98.06 84 LEU A CA 1
ATOM 607 C C . LEU A 1 84 ? -24.403 0.834 27.269 1.00 98.06 84 LEU A C 1
ATOM 609 O O . LEU A 1 84 ? -24.940 1.566 28.101 1.00 98.06 84 LEU A O 1
ATOM 613 N N . ALA A 1 85 ? -25.083 0.243 26.281 1.00 98.19 85 ALA A N 1
ATOM 614 C CA . ALA A 1 85 ? -26.532 0.351 26.138 1.00 98.19 85 ALA A CA 1
ATOM 615 C C . ALA A 1 85 ? -27.268 -0.215 27.363 1.00 98.19 85 ALA A C 1
ATOM 617 O O . ALA A 1 85 ? -28.197 0.421 27.859 1.00 98.19 85 ALA A O 1
ATOM 618 N N . GLU A 1 86 ? -26.812 -1.351 27.899 1.00 97.56 86 GLU A N 1
ATOM 619 C CA . GLU A 1 86 ? -27.374 -1.939 29.119 1.00 97.56 86 GLU A CA 1
ATOM 620 C C . GLU A 1 86 ? -27.141 -1.045 30.345 1.00 97.56 86 GLU A C 1
ATOM 622 O O . GLU A 1 86 ? -28.075 -0.796 31.104 1.00 97.56 86 GLU A O 1
ATOM 627 N N . VAL A 1 87 ? -25.929 -0.503 30.532 1.00 98.06 87 VAL A N 1
ATOM 628 C CA . VAL A 1 87 ? -25.665 0.458 31.622 1.00 98.06 87 VAL A CA 1
ATOM 629 C C . VAL A 1 87 ? -26.620 1.639 31.524 1.00 98.06 87 VAL A C 1
ATOM 631 O O . VAL A 1 87 ? -27.258 1.976 32.517 1.00 98.06 87 VAL A O 1
ATOM 634 N N . LYS A 1 88 ? -26.777 2.214 30.330 1.00 97.56 88 LYS A N 1
ATOM 635 C CA . LYS A 1 88 ? -27.678 3.345 30.113 1.00 97.56 88 LYS A CA 1
ATOM 636 C C . LYS A 1 88 ? -29.135 2.988 30.418 1.00 97.56 88 LYS A C 1
ATOM 638 O O . LYS A 1 88 ? -29.794 3.736 31.130 1.00 97.56 88 LYS A O 1
ATOM 643 N N . ALA A 1 89 ? -29.615 1.831 29.965 1.00 97.56 89 ALA A N 1
ATOM 644 C CA . ALA A 1 89 ? -30.972 1.371 30.257 1.00 97.56 89 ALA A CA 1
ATOM 645 C C . ALA A 1 89 ? -31.217 1.201 31.768 1.00 97.56 89 ALA A C 1
ATOM 647 O O . ALA A 1 89 ? -32.273 1.585 32.274 1.00 97.56 89 ALA A O 1
ATOM 648 N N . GLN A 1 90 ? -30.235 0.667 32.504 1.00 96.56 90 GLN A N 1
ATOM 649 C CA . GLN A 1 90 ? -30.327 0.518 33.959 1.00 96.56 90 GLN A CA 1
ATOM 650 C C . GLN A 1 90 ? -30.238 1.865 34.696 1.00 96.56 90 GLN A C 1
ATOM 652 O O . GLN A 1 90 ? -30.926 2.051 35.702 1.00 96.56 90 GLN A O 1
ATOM 657 N N . GLU A 1 91 ? -29.422 2.809 34.214 1.00 96.00 91 GLU A N 1
ATOM 658 C CA . GLU A 1 91 ? -29.356 4.173 34.761 1.00 96.00 91 GLU A CA 1
ATOM 659 C C . GLU A 1 91 ? -30.672 4.919 34.543 1.00 96.00 91 GLU A C 1
ATOM 661 O O . GLU A 1 91 ? -31.214 5.481 35.496 1.00 96.00 91 GLU A O 1
ATOM 666 N N . ASP A 1 92 ? -31.231 4.853 33.335 1.00 96.81 92 ASP A N 1
ATOM 667 C CA . ASP A 1 92 ? -32.514 5.467 33.001 1.00 96.81 92 ASP A CA 1
ATOM 668 C C . ASP A 1 92 ? -33.642 4.872 33.862 1.00 96.81 92 ASP A C 1
ATOM 670 O O . ASP A 1 92 ? -34.386 5.617 34.496 1.00 96.81 92 ASP A O 1
ATOM 674 N N . ALA A 1 93 ? -33.719 3.541 33.995 1.00 94.94 93 ALA A N 1
ATOM 675 C CA . ALA A 1 93 ? -34.727 2.880 34.830 1.00 94.94 93 ALA A CA 1
ATOM 676 C C . ALA A 1 93 ? -34.620 3.262 36.319 1.00 94.94 93 ALA A C 1
ATOM 678 O O . ALA A 1 93 ? -35.636 3.501 36.982 1.00 94.94 93 ALA A O 1
ATOM 679 N N . TYR A 1 94 ? -33.397 3.338 36.857 1.00 95.00 94 TYR A N 1
ATOM 680 C CA . TYR A 1 94 ? -33.169 3.763 38.238 1.00 95.00 94 TYR A CA 1
ATOM 681 C C . TYR A 1 94 ? -33.558 5.233 38.450 1.00 95.00 94 TYR A C 1
ATOM 683 O O . TYR A 1 94 ? -34.221 5.560 39.442 1.00 95.00 94 TYR A O 1
ATOM 691 N N . ASN A 1 95 ? -33.189 6.109 37.512 1.00 94.69 95 ASN A N 1
ATOM 692 C CA . ASN A 1 95 ? -33.489 7.537 37.572 1.00 94.69 95 ASN A CA 1
ATOM 693 C C . ASN A 1 95 ? -34.992 7.799 37.443 1.00 94.69 95 ASN A C 1
ATOM 695 O O . ASN A 1 95 ? -35.547 8.496 38.290 1.00 94.69 95 ASN A O 1
ATOM 699 N N . SER A 1 96 ? -35.676 7.172 36.480 1.00 96.19 96 SER A N 1
ATOM 700 C CA . SER A 1 96 ? -37.131 7.299 36.323 1.00 96.19 96 SER A CA 1
ATOM 701 C C . SER A 1 96 ? -37.877 6.854 37.580 1.00 96.19 96 SER A C 1
ATOM 703 O O . SER A 1 96 ? -38.719 7.594 38.084 1.00 96.19 96 SER A O 1
ATOM 705 N N . LYS A 1 97 ? -37.511 5.706 38.171 1.00 94.25 97 LYS A N 1
ATOM 706 C CA . LYS A 1 97 ? -38.120 5.246 39.432 1.00 94.25 97 LYS A CA 1
ATOM 707 C C . LYS A 1 97 ? -37.863 6.219 40.588 1.00 94.25 97 LYS A C 1
ATOM 709 O O . LYS A 1 97 ? -38.742 6.437 41.422 1.00 94.25 97 LYS A O 1
ATOM 714 N N . THR A 1 98 ? -36.678 6.826 40.633 1.00 94.56 98 THR A N 1
ATOM 715 C CA . THR A 1 98 ? -36.335 7.843 41.637 1.00 94.56 98 THR A CA 1
ATOM 716 C C . THR A 1 98 ? -37.188 9.102 41.470 1.00 94.56 98 THR A C 1
ATOM 718 O O . THR A 1 98 ? -37.723 9.611 42.455 1.00 94.56 98 THR A O 1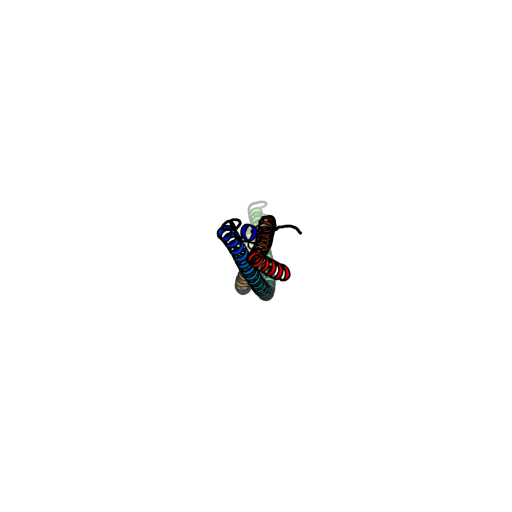
ATOM 721 N N . GLU A 1 99 ? -37.357 9.595 40.242 1.00 96.31 99 GLU A N 1
ATOM 722 C CA . GLU A 1 99 ? -38.180 10.772 39.940 1.00 96.31 99 GLU A CA 1
ATOM 723 C C . GLU A 1 99 ? -39.665 10.536 40.238 1.00 96.31 99 GLU A C 1
ATOM 725 O O . GLU A 1 99 ? -40.308 11.376 40.873 1.00 96.31 99 GLU A O 1
ATOM 730 N N . GLU A 1 100 ? -40.198 9.375 39.851 1.00 94.75 100 GLU A N 1
ATOM 731 C CA . GLU A 1 100 ? -41.577 8.974 40.142 1.00 94.75 100 GLU A CA 1
ATOM 732 C C . GLU A 1 100 ? -41.847 8.928 41.651 1.00 94.75 100 GLU A C 1
ATOM 734 O O . GLU A 1 100 ? -42.820 9.521 42.130 1.00 94.75 100 GLU A O 1
ATOM 739 N N . LEU A 1 101 ? -40.967 8.270 42.417 1.00 94.06 101 LEU A N 1
ATOM 740 C CA . LEU A 1 101 ? -41.088 8.180 43.874 1.00 94.06 101 LEU A CA 1
ATOM 741 C C . LEU A 1 101 ? -40.932 9.548 44.545 1.00 94.06 101 LEU A C 1
ATOM 743 O O . LEU A 1 101 ? -41.675 9.854 45.480 1.00 94.06 101 LEU A O 1
ATOM 747 N N . LYS A 1 102 ? -40.022 10.394 44.049 1.00 95.19 102 LYS A N 1
ATOM 748 C CA . LYS A 1 102 ? -39.841 11.764 44.541 1.00 95.19 102 LYS A CA 1
ATOM 749 C C . LYS A 1 102 ? -41.101 12.599 44.335 1.00 95.19 102 LYS A C 1
ATOM 751 O O . LYS A 1 102 ? -41.607 13.167 45.303 1.00 95.19 102 LYS A O 1
ATOM 756 N N . LYS A 1 103 ? -41.673 12.594 43.129 1.00 95.69 103 LYS A N 1
ATOM 757 C CA . LYS A 1 103 ? -42.925 13.302 42.829 1.00 95.69 103 LYS A CA 1
ATOM 758 C C . LYS A 1 103 ? -44.087 12.798 43.694 1.00 95.69 103 LYS A C 1
ATOM 760 O O . LYS A 1 103 ? -44.781 13.590 44.332 1.00 95.69 103 LYS A O 1
ATOM 765 N N . ALA A 1 104 ? -44.251 11.478 43.809 1.00 93.00 104 ALA A N 1
ATOM 766 C CA . ALA A 1 104 ? -45.287 10.867 44.648 1.00 93.00 104 ALA A CA 1
ATOM 767 C C . ALA A 1 104 ? -45.109 11.152 46.155 1.00 93.00 104 ALA A C 1
ATOM 769 O O . ALA A 1 104 ? -46.069 11.071 46.924 1.00 93.00 104 ALA A O 1
ATOM 770 N N . SER A 1 105 ? -43.892 11.485 46.597 1.00 92.31 105 SER A N 1
ATOM 771 C CA . SER A 1 105 ? -43.603 11.871 47.983 1.00 92.31 105 SER A CA 1
ATOM 772 C C . SER A 1 105 ? -44.044 13.304 48.321 1.00 92.31 105 SER A C 1
ATOM 774 O O . SER A 1 105 ? -44.294 13.624 49.491 1.00 92.31 105 SER A O 1
ATOM 776 N N . GLU A 1 106 ? -44.185 14.151 47.299 1.00 92.94 106 GLU A N 1
ATOM 777 C CA . GLU A 1 106 ? -44.555 15.566 47.402 1.00 92.94 106 GLU A CA 1
ATOM 778 C C . GLU A 1 106 ? -46.054 15.786 47.125 1.00 92.94 106 GLU A C 1
ATOM 780 O O . GLU A 1 106 ? -46.679 16.642 47.761 1.00 92.94 106 GLU A O 1
ATOM 785 N N . GLU A 1 107 ? -46.658 14.953 46.272 1.00 88.62 107 GLU A N 1
ATOM 786 C CA . GLU A 1 107 ? -48.037 15.081 45.782 1.00 88.62 107 GLU A CA 1
ATOM 787 C C . GLU A 1 107 ? -49.021 14.063 46.413 1.00 88.62 107 GLU A C 1
ATOM 789 O O . G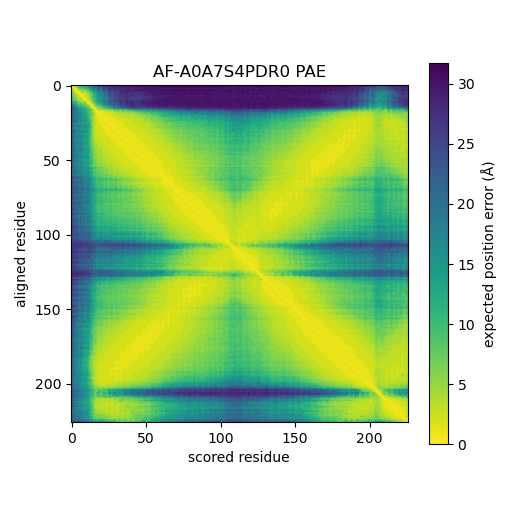LU A 1 107 ? -48.670 12.938 46.765 1.00 88.62 107 GLU A O 1
ATOM 794 N N . GLY A 1 108 ? -50.300 14.439 46.553 1.00 85.00 108 GLY A N 1
ATOM 795 C CA . GLY A 1 108 ? -51.376 13.551 47.028 1.00 85.00 108 GLY A CA 1
ATOM 796 C C . GLY A 1 108 ? -51.693 13.619 48.533 1.00 85.00 108 GLY A C 1
ATOM 797 O O . GLY A 1 108 ? -51.351 14.572 49.236 1.00 85.00 108 GLY A O 1
ATOM 798 N N . GLY A 1 109 ? -52.410 12.608 49.038 1.00 91.50 109 GLY A N 1
ATOM 799 C CA . GLY A 1 109 ? -52.866 12.534 50.433 1.00 91.50 109 GLY A CA 1
ATOM 800 C C . GLY A 1 109 ? -51.733 12.298 51.443 1.00 91.50 109 GLY A C 1
ATOM 801 O O . GLY A 1 109 ? -50.669 11.787 51.111 1.00 91.50 109 GLY A O 1
ATOM 802 N N . VAL A 1 110 ? -51.949 12.642 52.720 1.00 89.69 110 VAL A N 1
ATOM 803 C CA . VAL A 1 110 ? -50.922 12.512 53.783 1.00 89.69 110 VAL A CA 1
ATOM 804 C C . VAL A 1 110 ? -50.371 11.084 53.885 1.00 89.69 110 VAL A C 1
ATOM 806 O O . VAL A 1 110 ? -49.161 10.891 53.968 1.00 89.69 110 VAL A O 1
ATOM 809 N N . VAL A 1 111 ? -51.247 10.080 53.820 1.00 92.56 111 VAL A N 1
ATOM 810 C CA . VAL A 1 111 ? -50.853 8.666 53.907 1.00 92.56 111 VAL A CA 1
ATOM 811 C C . VAL A 1 111 ? -50.080 8.214 52.662 1.00 92.56 111 VAL A C 1
ATOM 813 O O . VAL A 1 111 ? -49.073 7.521 52.801 1.00 92.56 111 VAL A O 1
ATOM 816 N N . SER A 1 112 ? -50.495 8.624 51.455 1.00 91.69 112 SER A N 1
ATOM 817 C CA . SER A 1 112 ? -49.809 8.246 50.209 1.00 91.69 112 SER A CA 1
ATOM 818 C C . SER A 1 112 ? -48.423 8.879 50.112 1.00 91.69 112 SER A C 1
ATOM 820 O O . SER A 1 112 ? -47.464 8.172 49.814 1.00 91.69 112 SER A O 1
ATOM 822 N N . ARG A 1 113 ? -48.294 10.164 50.471 1.00 93.62 113 ARG A N 1
ATOM 823 C CA . ARG A 1 113 ? -46.998 10.857 50.531 1.00 93.62 113 ARG A CA 1
ATOM 824 C C . ARG A 1 113 ? -46.046 10.200 51.518 1.00 93.62 113 ARG A C 1
ATOM 826 O O . ARG A 1 113 ? -44.899 9.941 51.178 1.00 93.62 113 ARG A O 1
ATOM 833 N N . ASN A 1 114 ? -46.516 9.880 52.724 1.00 93.25 114 ASN A N 1
ATOM 834 C CA . ASN A 1 114 ? -45.675 9.222 53.726 1.00 93.25 114 ASN A CA 1
ATOM 835 C C . ASN A 1 114 ? -45.225 7.826 53.269 1.00 93.25 114 ASN A C 1
ATOM 837 O O . ASN A 1 114 ? -44.071 7.464 53.476 1.00 93.25 114 ASN A O 1
ATOM 841 N N . ARG A 1 115 ? -46.091 7.066 52.583 1.00 94.00 115 ARG A N 1
ATOM 842 C CA . ARG A 1 115 ? -45.713 5.776 51.986 1.00 94.00 115 ARG A CA 1
ATOM 843 C C . ARG A 1 115 ? -44.681 5.934 50.863 1.00 94.00 115 ARG A C 1
ATOM 845 O O . ARG A 1 115 ? -43.742 5.142 50.796 1.00 94.00 115 ARG A O 1
ATOM 852 N N . ALA A 1 116 ? -44.835 6.944 50.008 1.00 94.31 116 ALA A N 1
ATOM 853 C CA . ALA A 1 116 ? -43.884 7.240 48.939 1.00 94.31 116 ALA A CA 1
ATOM 854 C C . ALA A 1 116 ? -42.525 7.708 49.485 1.00 94.31 116 ALA A C 1
ATOM 856 O O . ALA A 1 116 ? -41.509 7.254 48.978 1.00 94.31 116 ALA A O 1
ATOM 857 N N . LYS A 1 117 ? -42.488 8.501 50.568 1.00 94.00 117 LYS A N 1
ATOM 858 C CA . LYS A 1 117 ? -41.239 8.869 51.268 1.00 94.00 117 LYS A CA 1
ATOM 859 C C . LYS A 1 117 ? -40.478 7.645 51.768 1.00 94.00 117 LYS A C 1
ATOM 861 O O . LYS A 1 117 ? -39.320 7.474 51.423 1.00 94.00 117 LYS A O 1
ATOM 866 N N . VAL A 1 118 ? -41.159 6.741 52.477 1.00 95.69 118 VAL A N 1
ATOM 867 C CA . VAL A 1 118 ? -40.547 5.484 52.946 1.00 95.69 118 VAL A CA 1
ATOM 868 C C . VAL A 1 118 ? -40.049 4.632 51.772 1.00 95.69 118 VAL A C 1
ATOM 870 O O . VAL A 1 118 ? -38.991 4.018 51.861 1.00 95.69 118 VAL A O 1
ATOM 873 N N . SER A 1 119 ? -40.792 4.603 50.661 1.00 92.38 119 SER A N 1
ATOM 874 C CA . SER A 1 119 ? -40.402 3.845 49.461 1.00 92.38 119 SER A CA 1
ATOM 875 C C . SER A 1 119 ? -39.220 4.483 48.722 1.00 92.38 119 SER A C 1
ATOM 877 O O . SER A 1 119 ? -38.386 3.759 48.189 1.00 92.38 119 SER A O 1
ATOM 879 N N . LEU A 1 120 ? -39.134 5.817 48.699 1.00 93.50 120 LEU A N 1
ATOM 880 C CA . LEU A 1 120 ? -38.003 6.566 48.153 1.00 93.50 120 LEU A CA 1
ATOM 881 C C . LEU A 1 120 ? -36.747 6.334 48.992 1.00 93.50 120 LEU A C 1
ATOM 883 O O . LEU A 1 120 ? -35.711 5.995 48.433 1.00 93.50 120 LEU A O 1
ATOM 887 N N . ASP A 1 121 ? -36.854 6.449 50.317 1.00 93.75 121 ASP A N 1
ATOM 888 C CA . ASP A 1 121 ? -35.744 6.185 51.236 1.00 93.75 121 ASP A CA 1
ATOM 889 C C . ASP A 1 121 ? -35.249 4.738 51.089 1.00 93.75 121 ASP A C 1
ATOM 891 O O . ASP A 1 121 ? -34.046 4.501 51.039 1.00 93.75 121 ASP A O 1
ATOM 895 N N . ALA A 1 122 ? -36.167 3.774 50.939 1.00 93.25 122 ALA A N 1
ATOM 896 C CA . ALA A 1 122 ? -35.820 2.382 50.662 1.00 93.25 122 ALA A CA 1
ATOM 897 C C . ALA A 1 122 ? -35.128 2.205 49.299 1.00 93.25 122 ALA A C 1
ATOM 899 O O . ALA A 1 122 ? -34.121 1.511 49.228 1.00 93.25 122 ALA A O 1
ATOM 900 N N . HIS A 1 123 ? -35.623 2.850 48.236 1.00 93.06 123 HIS A N 1
ATOM 901 C CA . HIS A 1 123 ? -35.026 2.785 46.893 1.00 93.06 123 HIS A CA 1
ATOM 902 C C . HIS A 1 123 ? -33.632 3.427 46.837 1.00 93.06 123 HIS A C 1
ATOM 904 O O . HIS A 1 123 ? -32.761 2.909 46.153 1.00 93.06 123 HIS A O 1
ATOM 910 N N . LEU A 1 124 ? -33.408 4.519 47.575 1.00 91.62 124 LEU A N 1
ATOM 911 C CA . LEU A 1 124 ? -32.099 5.177 47.679 1.00 91.62 124 LEU A CA 1
ATOM 912 C C . LEU A 1 124 ? -31.122 4.422 48.592 1.00 91.62 124 LEU A C 1
ATOM 914 O O . LEU A 1 124 ? -29.910 4.523 48.404 1.00 91.62 124 LEU A O 1
ATOM 918 N N . ALA A 1 125 ? -31.630 3.706 49.598 1.00 91.25 125 ALA A N 1
ATOM 919 C CA . ALA A 1 125 ? -30.823 2.869 50.483 1.00 91.25 125 ALA A CA 1
ATOM 920 C C . ALA A 1 125 ? -30.475 1.506 49.859 1.00 91.25 125 ALA A C 1
ATOM 922 O O . ALA A 1 125 ? -29.486 0.886 50.256 1.00 91.25 125 ALA A O 1
ATOM 923 N N . GLU A 1 126 ? -31.281 1.024 48.910 1.00 88.50 126 GLU A N 1
ATOM 924 C CA . GLU A 1 126 ? -31.034 -0.215 48.181 1.00 88.50 126 GLU A CA 1
ATOM 925 C C . GLU A 1 126 ? -29.926 -0.007 47.136 1.00 88.50 126 GLU A C 1
ATOM 927 O O . GLU A 1 126 ? -30.015 0.856 46.267 1.00 88.50 126 GLU A O 1
ATOM 932 N N . ASP A 1 127 ? -28.860 -0.813 47.206 1.00 83.75 127 ASP A N 1
ATOM 933 C CA . ASP A 1 127 ? -27.833 -0.838 46.159 1.00 83.75 127 ASP A CA 1
ATOM 934 C C . ASP A 1 127 ? -28.478 -1.322 44.849 1.00 83.75 127 ASP A C 1
ATOM 936 O O . ASP A 1 127 ? -29.010 -2.441 44.830 1.00 83.75 127 ASP A O 1
ATOM 940 N N . PRO A 1 128 ? -28.435 -0.543 43.747 1.00 88.81 128 PRO A N 1
ATOM 941 C CA . PRO A 1 128 ? -28.990 -0.958 42.468 1.00 88.81 128 PRO A CA 1
ATOM 942 C C . PRO A 1 128 ? -28.120 -2.060 41.850 1.00 88.81 128 PRO A C 1
ATOM 944 O O . PRO A 1 128 ? -27.344 -1.853 40.914 1.00 88.81 128 PRO A O 1
ATOM 947 N N . LEU A 1 129 ? -28.288 -3.282 42.357 1.00 89.56 129 LEU A N 1
ATOM 948 C CA . LEU A 1 129 ? -27.557 -4.471 41.939 1.00 89.56 129 LEU A CA 1
ATOM 949 C C . LEU A 1 129 ? -27.585 -4.690 40.414 1.00 89.56 129 LEU A C 1
ATOM 951 O O . LEU A 1 129 ? -26.534 -5.054 39.877 1.00 89.56 129 LEU A O 1
ATOM 955 N N . PRO A 1 130 ? -28.708 -4.471 39.691 1.00 93.62 130 PRO A N 1
ATOM 956 C CA . PRO A 1 130 ? -28.723 -4.537 38.229 1.00 93.62 130 PRO A CA 1
ATOM 957 C C . PRO A 1 130 ? -27.752 -3.545 37.577 1.00 93.62 130 PRO A C 1
ATOM 959 O O . PRO A 1 130 ? -26.940 -3.946 36.745 1.00 93.62 130 PRO A O 1
ATOM 962 N N . LEU A 1 131 ? -27.744 -2.287 38.028 1.00 94.06 131 LEU A N 1
ATOM 963 C CA . LEU A 1 131 ? -26.832 -1.256 37.534 1.00 94.06 131 LEU A CA 1
ATOM 964 C C . LEU A 1 131 ? -25.370 -1.599 37.838 1.00 94.06 131 LEU A C 1
ATOM 966 O O . LEU A 1 131 ? -24.502 -1.476 36.974 1.00 94.06 131 LEU A O 1
ATOM 970 N N . ARG A 1 132 ? -25.084 -2.089 39.050 1.00 95.94 132 ARG A N 1
ATOM 971 C CA . ARG A 1 132 ? -23.733 -2.523 39.428 1.00 95.94 132 ARG A CA 1
ATOM 972 C C . ARG A 1 132 ? -23.246 -3.676 38.547 1.00 95.94 132 ARG A C 1
ATOM 974 O O . ARG A 1 132 ? -22.106 -3.657 38.091 1.00 95.94 132 ARG A O 1
ATOM 981 N N . LYS A 1 133 ? -24.109 -4.660 38.263 1.00 96.38 133 LYS A N 1
ATOM 982 C CA . LYS A 1 133 ? -23.802 -5.772 37.346 1.00 96.38 133 LYS A CA 1
ATOM 983 C C . LYS A 1 133 ? -23.556 -5.285 35.917 1.00 96.38 133 LYS A C 1
ATOM 985 O O . LYS A 1 133 ? -22.599 -5.744 35.294 1.00 96.38 133 LYS A O 1
ATOM 990 N N . ALA A 1 134 ? -24.361 -4.346 35.421 1.00 97.12 134 ALA A N 1
ATOM 991 C CA . ALA A 1 134 ? -24.167 -3.752 34.101 1.00 97.12 134 ALA A CA 1
ATOM 992 C C . ALA A 1 134 ? -22.817 -3.018 34.014 1.00 97.12 134 ALA A C 1
ATOM 994 O O . ALA A 1 134 ? -22.057 -3.240 33.076 1.00 97.12 134 ALA A O 1
ATOM 995 N N . LYS A 1 135 ? -22.449 -2.239 35.042 1.00 97.00 135 LYS A N 1
ATOM 996 C CA . LYS A 1 135 ? -21.152 -1.538 35.111 1.00 97.00 135 LYS A CA 1
ATOM 997 C C . LYS A 1 135 ? -19.957 -2.490 35.140 1.00 97.00 135 LYS A C 1
ATOM 999 O O . LYS A 1 135 ? -18.992 -2.267 34.417 1.00 97.00 135 LYS A O 1
ATOM 1004 N N . ILE A 1 136 ? -20.036 -3.576 35.911 1.00 97.62 136 ILE A N 1
ATOM 1005 C CA . ILE A 1 136 ? -18.999 -4.626 35.927 1.00 97.62 136 ILE A CA 1
ATOM 1006 C C . ILE A 1 136 ? -18.882 -5.294 34.549 1.00 97.62 136 ILE A C 1
ATOM 1008 O O . ILE A 1 136 ? -17.780 -5.584 34.085 1.00 97.62 136 ILE A O 1
ATOM 1012 N N . THR A 1 137 ? -20.013 -5.520 33.880 1.00 97.50 137 THR A N 1
ATOM 1013 C CA . THR A 1 137 ? -20.046 -6.104 32.532 1.00 97.50 137 THR A CA 1
ATOM 1014 C C . THR A 1 137 ? -19.405 -5.164 31.510 1.00 97.50 137 THR A C 1
ATOM 1016 O O . THR A 1 137 ? -18.576 -5.610 30.719 1.00 97.50 137 THR A O 1
ATOM 1019 N N . LEU A 1 138 ? -19.701 -3.862 31.577 1.00 98.19 138 LEU A N 1
ATOM 1020 C CA . LEU A 1 138 ? -19.056 -2.836 30.756 1.00 98.19 138 LEU A CA 1
ATOM 1021 C C . LEU A 1 138 ? -17.546 -2.757 31.018 1.00 98.19 138 LEU A C 1
ATOM 1023 O O . LEU A 1 138 ? -16.764 -2.664 30.076 1.00 98.19 138 LEU A O 1
ATOM 1027 N N . GLU A 1 139 ? -17.107 -2.839 32.276 1.00 97.88 139 GLU A N 1
ATOM 1028 C CA . GLU A 1 139 ? -15.679 -2.875 32.612 1.00 97.88 139 GLU A CA 1
ATOM 1029 C C . GLU A 1 139 ? -14.986 -4.107 32.004 1.00 97.88 139 GLU A C 1
ATOM 1031 O O . GLU A 1 139 ? -13.897 -4.000 31.435 1.00 97.88 139 GLU A O 1
ATOM 1036 N N . ALA A 1 140 ? -15.627 -5.276 32.077 1.00 97.94 140 ALA A N 1
ATOM 1037 C CA . ALA A 1 140 ? -15.120 -6.493 31.453 1.00 97.94 140 ALA A CA 1
ATOM 1038 C C . ALA A 1 140 ? -15.054 -6.371 29.920 1.00 97.94 140 ALA A C 1
ATOM 1040 O O . ALA 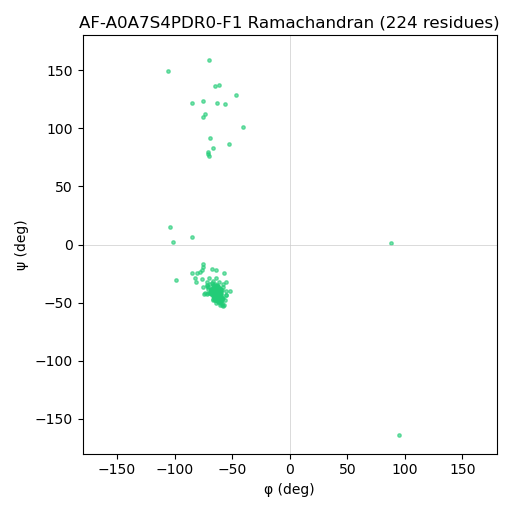A 1 140 ? -14.042 -6.757 29.329 1.00 97.94 140 ALA A O 1
ATOM 1041 N N . ALA A 1 141 ? -16.082 -5.797 29.286 1.00 97.88 141 ALA A N 1
ATOM 1042 C CA . ALA A 1 141 ? -16.105 -5.536 27.847 1.00 97.88 141 ALA A CA 1
ATOM 1043 C C . ALA A 1 141 ? -14.968 -4.586 27.431 1.00 97.88 141 ALA A C 1
ATOM 1045 O O . ALA A 1 141 ? -14.214 -4.898 26.510 1.00 97.88 141 ALA A O 1
ATOM 1046 N N . ASN A 1 142 ? -14.753 -3.495 28.176 1.00 97.69 142 ASN A N 1
ATOM 1047 C CA . ASN A 1 142 ? -13.651 -2.559 27.932 1.00 97.69 142 ASN A CA 1
ATOM 1048 C C . ASN A 1 142 ? -12.280 -3.245 28.028 1.00 97.69 142 ASN A C 1
ATOM 1050 O O . ASN A 1 142 ? -11.449 -3.078 27.138 1.00 97.69 142 ASN A O 1
ATOM 1054 N N . LYS A 1 143 ? -12.062 -4.098 29.039 1.00 97.56 143 LYS A N 1
ATOM 1055 C CA . LYS A 1 143 ? -10.818 -4.881 29.164 1.00 97.56 143 LYS A CA 1
ATOM 1056 C C . LYS A 1 143 ? -10.590 -5.814 27.970 1.00 97.56 143 LYS A C 1
ATOM 1058 O O . LYS A 1 143 ? -9.451 -5.985 27.528 1.00 97.56 143 LYS A O 1
ATOM 1063 N N . ARG A 1 144 ? -11.649 -6.428 27.428 1.00 96.06 144 ARG A N 1
ATOM 1064 C CA . ARG A 1 144 ? -11.541 -7.258 26.214 1.00 96.06 144 ARG A CA 1
ATOM 1065 C C . ARG A 1 144 ? -11.243 -6.415 24.975 1.00 96.06 144 ARG A C 1
ATOM 1067 O O . ARG A 1 144 ? -10.374 -6.805 24.196 1.00 96.06 144 ARG A O 1
ATOM 1074 N N . ALA A 1 145 ? -11.888 -5.259 24.827 1.00 97.25 145 ALA A N 1
ATOM 1075 C CA . ALA A 1 145 ? -11.640 -4.331 23.725 1.00 97.25 145 ALA A CA 1
ATOM 1076 C C . ALA A 1 145 ? -10.203 -3.793 23.732 1.00 97.25 145 ALA A C 1
ATOM 1078 O O . ALA A 1 145 ? -9.541 -3.794 22.695 1.00 97.25 145 ALA A O 1
ATOM 1079 N N . GLU A 1 146 ? -9.673 -3.421 24.899 1.00 95.94 146 GLU A N 1
ATOM 1080 C CA . GLU A 1 146 ? -8.272 -3.012 25.052 1.00 95.94 146 GLU A CA 1
ATOM 1081 C C . GLU A 1 146 ? -7.304 -4.132 24.660 1.00 95.94 146 GLU A C 1
ATOM 1083 O O . GLU A 1 146 ? -6.367 -3.901 23.894 1.00 95.94 146 GLU A O 1
ATOM 1088 N N . LYS A 1 147 ? -7.569 -5.366 25.106 1.00 95.69 147 LYS A N 1
ATOM 1089 C CA . LYS A 1 147 ? -6.751 -6.531 24.748 1.00 95.69 147 LYS A CA 1
ATOM 1090 C C . LYS A 1 147 ? -6.778 -6.831 23.244 1.00 95.69 147 LYS A C 1
ATOM 1092 O O . LYS A 1 147 ? -5.760 -7.244 22.696 1.00 95.69 147 LYS A O 1
ATOM 1097 N N . ALA A 1 148 ? -7.914 -6.629 22.576 1.00 96.12 148 ALA A N 1
ATOM 1098 C CA . ALA A 1 148 ? -8.047 -6.830 21.132 1.00 96.12 148 ALA A CA 1
ATOM 1099 C C . ALA A 1 148 ? -7.456 -5.671 20.304 1.00 96.12 148 ALA A C 1
ATOM 1101 O O . ALA A 1 148 ? -7.064 -5.866 19.153 1.00 96.12 148 ALA A O 1
ATOM 1102 N N . ARG A 1 149 ? -7.351 -4.470 20.888 1.00 95.88 149 ARG A N 1
ATOM 1103 C CA . ARG A 1 149 ? -6.848 -3.269 20.210 1.00 95.88 149 ARG A CA 1
ATOM 1104 C C . ARG A 1 149 ? -5.380 -3.381 19.821 1.00 95.88 149 ARG A C 1
ATOM 1106 O O . ARG A 1 149 ? -5.026 -2.976 18.719 1.00 95.88 149 ARG A O 1
ATOM 1113 N N . GLN A 1 150 ? -4.528 -3.891 20.707 1.00 93.25 150 GLN A N 1
ATOM 1114 C CA . GLN A 1 150 ? -3.090 -3.938 20.443 1.00 93.25 150 GLN A CA 1
ATOM 1115 C C . GLN A 1 150 ? -2.738 -4.846 19.244 1.00 93.25 150 GLN A C 1
ATOM 1117 O O . GLN A 1 150 ? -2.125 -4.330 18.311 1.00 93.25 150 GLN A O 1
ATOM 1122 N N . PRO A 1 151 ? -3.211 -6.108 19.161 1.00 94.75 151 PRO A N 1
ATOM 1123 C CA . PRO A 1 151 ? -3.004 -6.946 17.976 1.00 94.75 151 PRO A CA 1
ATOM 1124 C C . PRO A 1 151 ? -3.556 -6.329 16.685 1.00 94.75 151 PRO A C 1
ATOM 1126 O O . PRO A 1 151 ? -2.938 -6.444 15.629 1.00 94.75 151 PRO A O 1
ATOM 1129 N N . PHE A 1 152 ? -4.701 -5.638 16.757 1.00 97.06 152 PHE A N 1
ATOM 1130 C CA . PHE A 1 152 ? -5.264 -4.935 15.603 1.00 97.06 152 PHE A CA 1
ATOM 1131 C C . PHE A 1 152 ? -4.348 -3.811 15.112 1.00 97.06 152 PHE A C 1
ATOM 1133 O O . PHE A 1 152 ? -4.099 -3.707 13.914 1.00 97.06 152 PHE A O 1
ATOM 1140 N N . LEU A 1 153 ? -3.821 -2.981 16.015 1.00 95.56 153 LEU A N 1
ATOM 1141 C CA . LEU A 1 153 ? -2.904 -1.901 15.645 1.00 95.56 153 LEU A CA 1
ATOM 1142 C C . LEU A 1 153 ? -1.571 -2.439 15.106 1.00 95.56 153 LEU A C 1
ATOM 1144 O O . LEU A 1 153 ? -1.082 -1.930 14.097 1.00 95.56 153 LEU A O 1
ATOM 1148 N N . GLU A 1 154 ? -1.029 -3.481 15.738 1.00 94.50 154 GLU A N 1
ATOM 1149 C CA . GLU A 1 154 ? 0.206 -4.151 15.315 1.00 94.50 154 GLU A CA 1
ATOM 1150 C C . GLU A 1 154 ? 0.072 -4.794 13.930 1.00 94.50 154 GLU A C 1
ATOM 1152 O O . GLU A 1 154 ? 1.017 -4.737 13.152 1.00 94.50 154 GLU A O 1
ATOM 1157 N N . ALA A 1 155 ? -1.098 -5.343 13.584 1.00 96.44 155 ALA A N 1
ATOM 1158 C CA . ALA A 1 155 ? -1.356 -5.898 12.255 1.00 96.44 155 ALA A CA 1
ATOM 1159 C C . ALA A 1 155 ? -1.750 -4.830 11.215 1.00 96.44 155 ALA A C 1
ATOM 1161 O O . ALA A 1 155 ? -1.474 -4.982 10.026 1.00 96.44 155 ALA A O 1
ATOM 1162 N N . ARG A 1 156 ? -2.371 -3.724 11.644 1.00 96.81 156 ARG A N 1
ATOM 1163 C CA . ARG A 1 156 ? -2.806 -2.634 10.757 1.00 96.81 156 ARG A CA 1
ATOM 1164 C C . ARG A 1 156 ? -1.637 -1.829 10.197 1.00 96.81 156 ARG A C 1
ATOM 1166 O O . ARG A 1 156 ? -1.673 -1.467 9.026 1.00 96.81 156 ARG A O 1
ATOM 1173 N N . ALA A 1 157 ? -0.627 -1.528 11.012 1.00 95.00 157 ALA A N 1
ATOM 1174 C CA . ALA A 1 157 ? 0.536 -0.756 10.574 1.00 95.00 157 ALA A CA 1
ATOM 1175 C C . ALA A 1 157 ? 1.286 -1.390 9.377 1.00 95.00 157 ALA A C 1
ATOM 1177 O O . ALA A 1 157 ? 1.447 -0.701 8.369 1.00 95.00 157 ALA A O 1
ATOM 1178 N N . PRO A 1 158 ? 1.699 -2.675 9.417 1.00 95.25 158 PRO A N 1
ATOM 1179 C CA . PRO A 1 158 ? 2.369 -3.313 8.286 1.00 95.25 158 PRO A CA 1
ATOM 1180 C C . PRO A 1 158 ? 1.442 -3.486 7.081 1.00 95.25 158 PRO A C 1
ATOM 1182 O O . PRO A 1 158 ? 1.914 -3.358 5.958 1.00 95.25 158 PRO A O 1
ATOM 1185 N N . PHE A 1 159 ? 0.139 -3.714 7.288 1.00 97.62 159 PHE A N 1
ATOM 1186 C CA . PHE A 1 159 ? -0.829 -3.766 6.191 1.00 97.62 159 PHE A CA 1
ATOM 1187 C C . PHE A 1 159 ? -0.885 -2.443 5.423 1.00 97.62 159 PHE A C 1
ATOM 1189 O O . PHE A 1 159 ? -0.683 -2.443 4.214 1.00 97.62 159 PHE A O 1
ATOM 1196 N N . LEU A 1 160 ? -1.067 -1.316 6.121 1.00 97.50 160 LEU A N 1
ATOM 1197 C CA . LEU A 1 160 ? -1.118 0.004 5.483 1.00 97.50 160 LEU A CA 1
ATOM 1198 C C . LEU A 1 160 ? 0.199 0.363 4.784 1.00 97.50 160 LEU A C 1
ATOM 1200 O O . LEU A 1 160 ? 0.186 0.828 3.646 1.00 97.50 160 LEU A O 1
ATOM 1204 N N . ALA A 1 161 ? 1.334 0.102 5.439 1.00 97.06 161 ALA A N 1
ATOM 1205 C CA . ALA A 1 161 ? 2.645 0.350 4.847 1.00 97.06 161 ALA A CA 1
ATOM 1206 C C . ALA A 1 161 ? 2.877 -0.505 3.589 1.00 97.06 161 ALA A C 1
ATOM 1208 O O . ALA A 1 161 ? 3.435 -0.023 2.604 1.00 97.06 161 ALA A O 1
ATOM 1209 N N . ALA A 1 162 ? 2.435 -1.766 3.595 1.00 97.94 162 ALA A N 1
ATOM 1210 C CA . ALA A 1 162 ? 2.565 -2.649 2.444 1.00 97.94 162 ALA A CA 1
ATOM 1211 C C . ALA A 1 162 ? 1.626 -2.249 1.295 1.00 97.94 162 ALA A C 1
ATOM 1213 O O . ALA A 1 162 ? 2.047 -2.296 0.141 1.00 97.94 162 ALA A O 1
ATOM 1214 N N . THR A 1 163 ? 0.393 -1.811 1.584 1.00 98.00 163 THR A N 1
ATOM 1215 C CA . THR A 1 163 ? -0.526 -1.309 0.549 1.00 98.00 163 THR A CA 1
ATOM 1216 C C . THR A 1 163 ? -0.008 -0.028 -0.096 1.00 98.00 163 THR A C 1
ATOM 1218 O O . THR A 1 163 ? 0.005 0.063 -1.319 1.00 98.00 163 THR A O 1
ATOM 1221 N N . GLU A 1 164 ? 0.499 0.917 0.700 1.00 98.19 164 GLU A N 1
ATOM 1222 C CA . GLU A 1 164 ? 1.072 2.167 0.186 1.00 98.19 164 GLU A CA 1
ATOM 1223 C C . GLU A 1 164 ? 2.318 1.894 -0.670 1.00 98.19 164 GLU A C 1
ATOM 1225 O O . GLU A 1 164 ? 2.442 2.409 -1.779 1.00 98.19 164 GLU A O 1
ATOM 1230 N N . ALA A 1 165 ? 3.208 1.008 -0.209 1.00 97.94 165 ALA A N 1
ATOM 1231 C CA . ALA A 1 165 ? 4.381 0.611 -0.983 1.00 97.94 165 ALA A CA 1
ATOM 1232 C C . ALA A 1 165 ? 4.011 -0.104 -2.295 1.00 97.94 165 ALA A C 1
ATOM 1234 O O . ALA A 1 165 ? 4.689 0.083 -3.303 1.00 97.94 165 ALA A O 1
ATOM 1235 N N . ALA A 1 166 ? 2.946 -0.914 -2.303 1.00 98.38 166 ALA A N 1
ATOM 1236 C CA . ALA A 1 166 ? 2.458 -1.567 -3.516 1.00 98.38 166 ALA A CA 1
ATOM 1237 C C . ALA A 1 166 ? 1.861 -0.566 -4.516 1.00 98.38 166 ALA A C 1
ATOM 1239 O O . ALA A 1 166 ? 2.098 -0.686 -5.717 1.00 98.38 166 ALA A O 1
ATOM 1240 N N . GLU A 1 167 ? 1.118 0.435 -4.042 1.00 98.19 167 GLU A N 1
ATOM 1241 C CA . GLU A 1 167 ? 0.566 1.503 -4.885 1.00 98.19 167 GLU A CA 1
ATOM 1242 C C . GLU A 1 167 ? 1.661 2.405 -5.470 1.00 98.19 167 GLU A C 1
ATOM 1244 O O . GLU A 1 167 ? 1.643 2.702 -6.671 1.00 98.19 167 GLU A O 1
ATOM 1249 N N . ALA A 1 168 ? 2.652 2.779 -4.656 1.00 97.88 168 ALA A N 1
ATOM 1250 C CA . ALA A 1 168 ? 3.811 3.541 -5.107 1.00 97.88 168 ALA A CA 1
ATOM 1251 C C . ALA A 1 168 ? 4.593 2.773 -6.185 1.00 97.88 168 ALA A C 1
ATOM 1253 O O . ALA A 1 168 ? 4.803 3.294 -7.279 1.00 97.88 168 ALA A O 1
ATOM 1254 N N . ALA A 1 169 ? 4.922 1.501 -5.934 1.00 98.31 169 ALA A N 1
ATOM 1255 C CA . ALA A 1 169 ? 5.662 0.681 -6.892 1.00 98.31 169 ALA A CA 1
ATOM 1256 C C . ALA A 1 169 ? 4.877 0.427 -8.193 1.00 98.31 169 ALA A C 1
ATOM 1258 O O . ALA A 1 169 ? 5.466 0.392 -9.272 1.00 98.31 169 ALA A O 1
ATOM 1259 N N . ARG A 1 170 ? 3.541 0.306 -8.135 1.00 98.25 170 ARG A N 1
ATOM 1260 C CA . ARG A 1 170 ? 2.696 0.252 -9.345 1.00 98.25 170 ARG A CA 1
ATOM 1261 C C . ARG A 1 170 ? 2.785 1.537 -10.162 1.00 98.25 170 ARG A C 1
ATOM 1263 O O . ARG A 1 170 ? 2.891 1.466 -11.382 1.00 98.25 170 ARG A O 1
ATOM 1270 N N . THR A 1 171 ? 2.757 2.688 -9.498 1.00 98.44 171 THR A N 1
ATOM 1271 C CA . THR A 1 171 ? 2.886 3.990 -10.165 1.00 98.44 171 THR A CA 1
ATOM 1272 C C . THR A 1 171 ? 4.254 4.118 -10.835 1.00 98.44 171 THR A C 1
ATOM 1274 O O . THR A 1 171 ? 4.327 4.446 -12.017 1.00 98.44 171 THR A O 1
ATOM 1277 N N . GLU A 1 172 ? 5.330 3.761 -10.130 1.00 97.75 172 GLU A N 1
ATOM 1278 C CA . GLU A 1 172 ? 6.689 3.749 -10.685 1.00 97.75 172 GLU A CA 1
ATOM 1279 C C . GLU A 1 172 ? 6.831 2.786 -11.873 1.00 97.75 172 GLU A C 1
ATOM 1281 O O . GLU A 1 172 ? 7.474 3.124 -12.868 1.00 97.75 172 GLU A O 1
ATOM 1286 N N . ALA A 1 173 ? 6.206 1.606 -11.811 1.00 98.44 173 ALA A N 1
ATOM 1287 C CA . ALA A 1 173 ? 6.207 0.648 -12.913 1.00 98.44 173 ALA A CA 1
ATOM 1288 C C . ALA A 1 173 ? 5.488 1.184 -14.161 1.00 98.44 173 ALA A C 1
ATOM 1290 O O . ALA A 1 173 ? 5.991 1.014 -15.275 1.00 98.44 173 ALA A O 1
ATOM 1291 N N . GLU A 1 174 ? 4.350 1.864 -13.998 1.00 98.31 174 GLU A N 1
ATOM 1292 C CA . GLU A 1 174 ? 3.638 2.498 -15.115 1.00 98.31 174 GLU A CA 1
ATOM 1293 C C . GLU A 1 174 ? 4.430 3.674 -15.705 1.00 98.31 174 GLU A C 1
ATOM 1295 O O . GLU A 1 174 ? 4.534 3.796 -16.927 1.00 98.31 174 GLU A O 1
ATOM 1300 N N . GLU A 1 175 ? 5.068 4.500 -14.871 1.00 98.06 175 GLU A N 1
ATOM 1301 C CA . GLU A 1 175 ? 5.959 5.560 -15.354 1.00 98.06 175 GLU A CA 1
ATOM 1302 C C . GLU A 1 175 ? 7.165 4.999 -16.112 1.00 98.06 175 GLU A C 1
ATOM 1304 O O . GLU A 1 175 ? 7.522 5.506 -17.177 1.00 98.06 175 GLU A O 1
ATOM 1309 N N . ALA A 1 176 ? 7.796 3.944 -15.591 1.00 98.25 176 ALA A N 1
ATOM 1310 C CA . ALA A 1 176 ? 8.930 3.300 -16.242 1.00 98.25 176 ALA A CA 1
ATOM 1311 C C . ALA A 1 176 ? 8.523 2.689 -17.591 1.00 98.25 176 ALA A C 1
ATOM 1313 O O . ALA A 1 176 ? 9.239 2.848 -18.579 1.00 98.25 176 ALA A O 1
ATOM 1314 N N . LYS A 1 177 ? 7.337 2.077 -17.667 1.00 98.38 177 LYS A N 1
ATOM 1315 C CA . LYS A 1 177 ? 6.758 1.576 -18.919 1.00 98.38 177 LYS A CA 1
ATOM 1316 C C . LYS A 1 177 ? 6.467 2.701 -19.916 1.00 98.38 177 LYS A C 1
ATOM 1318 O O . LYS A 1 177 ? 6.740 2.541 -21.104 1.00 98.38 177 LYS A O 1
ATOM 1323 N N . ALA A 1 178 ? 5.951 3.840 -19.457 1.00 98.19 178 ALA A N 1
ATOM 1324 C CA . ALA A 1 178 ? 5.735 5.005 -20.313 1.00 98.19 178 ALA A CA 1
ATO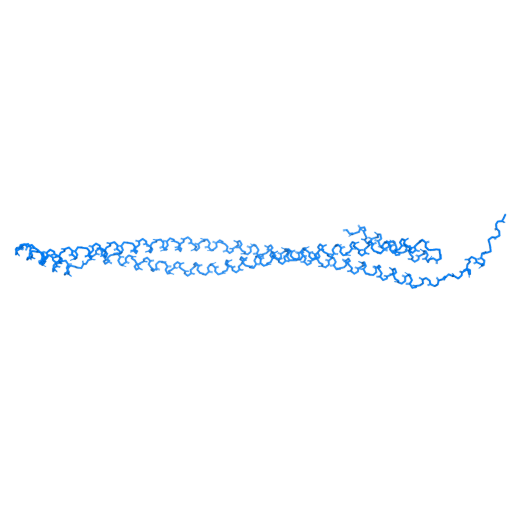M 1325 C C . ALA A 1 178 ? 7.061 5.571 -20.854 1.00 98.19 178 ALA A C 1
ATOM 1327 O O . ALA A 1 178 ? 7.149 5.902 -22.036 1.00 98.19 178 ALA A O 1
ATOM 1328 N N . ARG A 1 179 ? 8.111 5.624 -20.021 1.00 97.81 179 ARG A N 1
ATOM 1329 C CA . ARG A 1 179 ? 9.465 6.019 -20.449 1.00 97.81 179 ARG A CA 1
ATOM 1330 C C . ARG A 1 179 ? 10.051 5.040 -21.463 1.00 97.81 179 ARG A C 1
ATOM 1332 O O . ARG A 1 179 ? 10.630 5.489 -22.445 1.00 97.81 179 ARG A O 1
ATOM 1339 N N . ALA A 1 180 ? 9.862 3.736 -21.261 1.00 98.12 180 ALA A N 1
ATOM 1340 C CA . ALA A 1 180 ? 10.270 2.712 -22.219 1.00 98.12 180 ALA A CA 1
ATOM 1341 C C . ALA A 1 180 ? 9.574 2.896 -23.575 1.00 98.12 180 ALA A C 1
ATOM 1343 O O . ALA A 1 180 ? 10.242 2.990 -24.600 1.00 98.12 180 ALA A O 1
ATOM 1344 N N . ALA A 1 181 ? 8.251 3.085 -23.583 1.00 97.69 181 ALA A N 1
ATOM 1345 C CA . ALA A 1 181 ? 7.503 3.350 -24.813 1.00 97.69 181 ALA A CA 1
ATOM 1346 C C . ALA A 1 181 ? 7.970 4.633 -25.530 1.00 97.69 181 ALA A C 1
ATOM 1348 O O . ALA A 1 181 ? 8.101 4.646 -26.753 1.00 97.69 181 ALA A O 1
ATOM 1349 N N . ALA A 1 182 ? 8.258 5.700 -24.779 1.00 97.44 182 ALA A N 1
ATOM 1350 C CA . ALA A 1 182 ? 8.794 6.938 -25.341 1.00 97.44 182 ALA A CA 1
ATOM 1351 C C . ALA A 1 182 ? 10.205 6.754 -25.929 1.00 97.44 182 ALA A C 1
ATOM 1353 O O . ALA A 1 182 ? 10.502 7.318 -26.979 1.00 97.44 182 ALA A O 1
ATOM 1354 N N . ALA A 1 183 ? 11.060 5.954 -25.288 1.00 97.25 183 ALA A N 1
ATOM 1355 C CA . ALA A 1 183 ? 12.404 5.664 -25.781 1.00 97.25 183 ALA A CA 1
ATOM 1356 C C . ALA A 1 183 ? 12.379 4.807 -27.060 1.00 97.25 183 ALA A C 1
ATOM 1358 O O . ALA A 1 183 ? 13.126 5.095 -27.994 1.00 97.25 183 ALA A O 1
ATOM 1359 N N . VAL A 1 184 ? 11.463 3.834 -27.149 1.00 96.44 184 VAL A N 1
ATOM 1360 C CA . VAL A 1 184 ? 11.211 3.082 -28.390 1.00 96.44 184 VAL A CA 1
ATOM 1361 C C . VAL A 1 184 ? 10.791 4.035 -29.506 1.00 96.44 184 VAL A C 1
ATOM 1363 O O . VAL A 1 184 ? 11.346 3.969 -30.599 1.00 96.44 184 VAL A O 1
ATOM 1366 N N . GLN A 1 185 ? 9.853 4.952 -29.241 1.00 96.38 185 GLN A N 1
ATOM 1367 C CA . GLN A 1 185 ? 9.421 5.929 -30.244 1.00 96.38 185 GLN A CA 1
ATOM 1368 C C . GLN A 1 185 ? 10.579 6.831 -30.693 1.00 96.38 185 GLN A C 1
ATOM 1370 O O . GLN A 1 185 ? 10.775 7.011 -31.890 1.00 96.38 185 GLN A O 1
ATOM 1375 N N . ALA A 1 186 ? 11.393 7.328 -29.759 1.00 95.56 186 ALA A N 1
ATOM 1376 C CA . ALA A 1 186 ? 12.563 8.142 -30.085 1.00 95.56 186 ALA A CA 1
ATOM 1377 C C . ALA A 1 186 ? 13.575 7.384 -30.964 1.00 95.56 186 ALA A C 1
ATOM 1379 O O . ALA A 1 186 ? 14.138 7.962 -31.892 1.00 95.56 186 ALA A O 1
ATOM 1380 N N . ALA A 1 187 ? 13.774 6.084 -30.723 1.00 95.44 187 ALA A N 1
ATOM 1381 C CA . ALA A 1 187 ? 14.595 5.245 -31.590 1.00 95.44 187 ALA A CA 1
ATOM 1382 C C . ALA A 1 187 ? 13.978 5.075 -32.992 1.00 95.44 187 ALA A C 1
ATOM 1384 O O . ALA A 1 187 ? 14.712 5.098 -33.980 1.00 95.44 187 ALA A O 1
ATOM 1385 N N . GLN A 1 188 ? 12.647 4.966 -33.108 1.00 95.00 188 GLN A N 1
ATOM 1386 C CA . GLN A 1 188 ? 11.964 4.874 -34.408 1.00 95.00 188 GLN A CA 1
ATOM 1387 C C . GLN A 1 188 ? 12.124 6.174 -35.195 1.00 95.00 188 GLN A C 1
ATOM 1389 O O . GLN A 1 188 ? 12.433 6.137 -36.387 1.00 95.00 188 GLN A O 1
ATOM 1394 N N . ASP A 1 189 ? 11.955 7.309 -34.517 1.00 95.81 189 ASP A N 1
ATOM 1395 C CA . ASP A 1 189 ? 12.088 8.638 -35.106 1.00 95.81 189 ASP A CA 1
ATOM 1396 C C . ASP A 1 189 ? 13.534 8.880 -35.571 1.00 95.81 189 ASP A C 1
ATOM 1398 O O . ASP A 1 189 ? 13.752 9.284 -36.713 1.00 95.81 189 ASP A O 1
ATOM 1402 N N . ALA A 1 190 ? 14.531 8.520 -34.752 1.00 95.31 190 ALA A N 1
ATOM 1403 C CA . ALA A 1 190 ? 15.944 8.620 -35.122 1.00 95.31 190 ALA A CA 1
ATOM 1404 C C . ALA A 1 190 ? 16.283 7.771 -36.362 1.00 95.31 190 ALA A C 1
ATOM 1406 O O . ALA A 1 190 ? 16.990 8.235 -37.260 1.00 95.31 190 ALA A O 1
ATOM 1407 N N . VAL A 1 191 ? 15.757 6.540 -36.446 1.00 95.06 191 VAL A N 1
ATOM 1408 C CA . VAL A 1 191 ? 15.934 5.678 -37.629 1.00 95.06 191 VAL A CA 1
ATOM 1409 C C . VAL A 1 191 ? 15.288 6.316 -38.857 1.00 95.06 191 VAL A C 1
ATOM 1411 O O . VAL A 1 191 ? 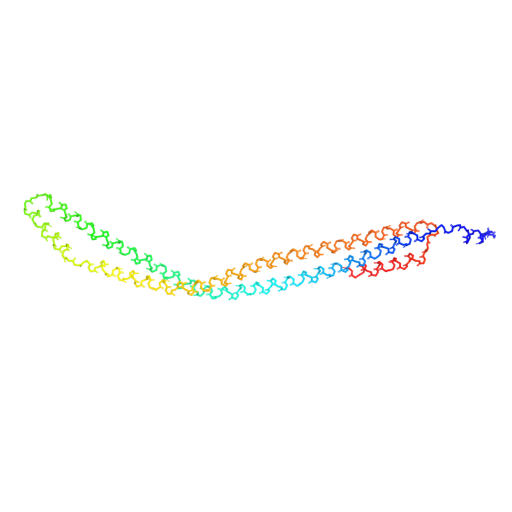15.920 6.376 -39.910 1.00 95.06 191 VAL A O 1
ATOM 1414 N N . ALA A 1 192 ? 14.059 6.823 -38.733 1.00 94.12 192 ALA A N 1
ATOM 1415 C CA . ALA A 1 192 ? 13.348 7.457 -39.840 1.00 94.12 192 ALA A CA 1
ATOM 1416 C C . ALA A 1 192 ? 14.074 8.714 -40.353 1.00 94.12 192 ALA A C 1
ATOM 1418 O O . ALA A 1 192 ? 14.193 8.907 -41.565 1.00 94.12 192 ALA A O 1
ATOM 1419 N N . GLU A 1 193 ? 14.604 9.546 -39.453 1.00 94.19 193 GLU A N 1
ATOM 1420 C CA . GLU A 1 193 ? 15.401 10.722 -39.813 1.00 94.19 193 GLU A CA 1
ATOM 1421 C C . GLU A 1 193 ? 16.715 10.345 -40.507 1.00 94.19 193 GLU A C 1
ATOM 1423 O O . GLU A 1 193 ? 17.093 10.975 -41.500 1.00 94.19 193 GLU A O 1
ATOM 1428 N N . ALA A 1 194 ? 17.406 9.311 -40.016 1.00 93.31 194 ALA A N 1
ATOM 1429 C CA . ALA A 1 194 ? 18.638 8.818 -40.622 1.00 93.31 194 ALA A CA 1
ATOM 1430 C C . ALA A 1 194 ? 18.388 8.220 -42.021 1.00 93.31 194 ALA A C 1
ATOM 1432 O O . ALA A 1 194 ? 19.125 8.529 -42.961 1.00 93.31 194 ALA A O 1
ATOM 1433 N N . GLU A 1 195 ? 17.313 7.441 -42.194 1.00 93.00 195 GLU A N 1
ATOM 1434 C CA . GLU A 1 195 ? 16.885 6.904 -43.494 1.00 93.00 195 GLU A CA 1
ATOM 1435 C C . GLU A 1 195 ? 16.527 8.026 -44.480 1.00 93.00 195 GLU A C 1
ATOM 1437 O O . GLU A 1 195 ? 16.976 8.011 -45.629 1.00 93.00 195 GLU A O 1
ATOM 1442 N N . ALA A 1 196 ? 15.756 9.026 -44.038 1.00 93.50 196 ALA A N 1
ATOM 1443 C CA . ALA A 1 196 ? 15.371 10.161 -44.874 1.00 93.50 196 ALA A CA 1
ATOM 1444 C C . ALA A 1 196 ? 16.592 10.971 -45.336 1.00 93.50 196 ALA A C 1
ATOM 1446 O O . ALA A 1 196 ? 16.678 11.346 -46.509 1.00 93.50 196 ALA A O 1
ATOM 1447 N N . PHE A 1 197 ? 17.552 11.199 -44.436 1.00 91.81 197 PHE A N 1
ATOM 1448 C CA . PHE A 1 197 ? 18.786 11.910 -44.749 1.00 91.81 197 PHE A CA 1
ATOM 1449 C C . PHE A 1 197 ? 19.653 11.144 -45.756 1.00 91.81 197 PHE A C 1
ATOM 1451 O O . PHE A 1 197 ? 20.090 11.717 -46.755 1.00 91.81 197 PHE A O 1
ATOM 1458 N N . LEU A 1 198 ? 19.852 9.837 -45.556 1.00 88.31 198 LEU A N 1
ATOM 1459 C CA . LEU A 1 198 ? 20.605 9.008 -46.503 1.00 88.31 198 LEU A CA 1
ATOM 1460 C C . LEU A 1 198 ? 19.940 8.948 -47.879 1.00 88.31 198 LEU A C 1
ATOM 1462 O O . LEU A 1 198 ? 20.626 9.080 -48.894 1.00 88.31 198 LEU A O 1
ATOM 1466 N N . ALA A 1 199 ? 18.614 8.804 -47.925 1.00 88.81 199 ALA A N 1
ATOM 1467 C CA . ALA A 1 199 ? 17.868 8.778 -49.177 1.00 88.81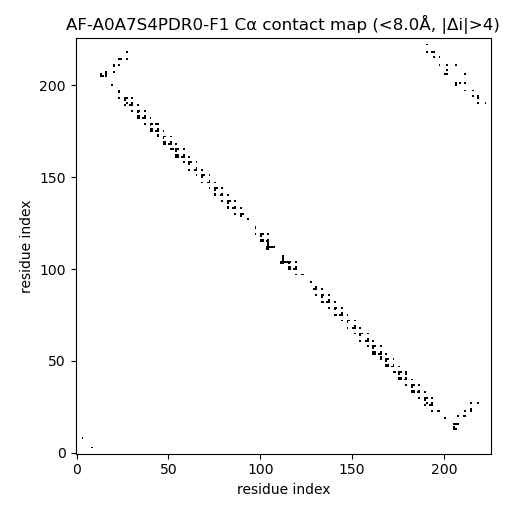 199 ALA A CA 1
ATOM 1468 C C . ALA A 1 199 ? 18.003 10.093 -49.966 1.00 88.81 199 ALA A C 1
ATOM 1470 O O . ALA A 1 199 ? 17.983 10.072 -51.199 1.00 88.81 199 ALA A O 1
ATOM 1471 N N . ASP A 1 200 ? 18.142 11.234 -49.286 1.00 87.50 200 ASP A N 1
ATOM 1472 C CA . ASP A 1 200 ? 18.425 12.518 -49.931 1.00 87.50 200 ASP A CA 1
ATOM 1473 C C . ASP A 1 200 ? 19.885 12.623 -50.400 1.00 87.50 200 ASP A C 1
ATOM 1475 O O . ASP A 1 200 ? 20.155 13.007 -51.541 1.00 87.50 200 ASP A O 1
ATOM 1479 N N . LEU A 1 201 ? 20.838 12.179 -49.573 1.00 84.88 201 LEU A N 1
ATOM 1480 C CA . LEU A 1 201 ? 22.256 12.153 -49.937 1.00 84.88 201 LEU A CA 1
ATOM 1481 C C . LEU A 1 201 ? 22.541 11.297 -51.173 1.00 84.88 201 LEU A C 1
ATOM 1483 O O . LEU A 1 201 ? 23.332 11.709 -52.025 1.00 84.88 201 LEU A O 1
ATOM 1487 N N . MET A 1 202 ? 21.871 10.152 -51.310 1.00 81.12 202 MET A N 1
ATOM 1488 C CA . MET A 1 202 ? 22.035 9.248 -52.453 1.00 81.12 202 MET A CA 1
ATOM 1489 C C . MET A 1 202 ? 21.520 9.826 -53.778 1.00 81.12 202 MET A C 1
ATOM 1491 O O . MET A 1 202 ? 21.962 9.397 -54.842 1.00 81.12 202 MET A O 1
ATOM 1495 N N . LYS A 1 203 ? 20.625 10.822 -53.751 1.00 84.38 203 LYS A N 1
ATOM 1496 C CA . LYS A 1 203 ? 20.158 11.506 -54.972 1.00 84.38 203 LYS A CA 1
ATOM 1497 C C . LYS A 1 203 ? 21.199 12.475 -55.538 1.00 84.38 203 LYS A C 1
ATOM 1499 O O . LYS A 1 203 ? 21.085 12.873 -56.697 1.00 84.38 203 LYS A O 1
ATOM 1504 N N . ASN A 1 204 ? 22.206 12.858 -54.748 1.00 78.69 204 ASN A N 1
ATOM 1505 C CA . ASN A 1 204 ? 23.238 13.799 -55.168 1.00 78.69 204 ASN A CA 1
ATOM 1506 C C . ASN A 1 204 ? 24.373 13.077 -55.926 1.00 78.69 204 ASN A C 1
ATOM 1508 O O . ASN A 1 204 ? 25.014 12.187 -55.354 1.00 78.69 204 ASN A O 1
ATOM 1512 N N . PRO A 1 205 ? 24.675 13.458 -57.185 1.00 61.38 205 PRO A N 1
ATOM 1513 C CA . PRO A 1 205 ? 25.796 12.888 -57.930 1.00 61.38 205 PRO A CA 1
ATOM 1514 C C . PRO A 1 205 ? 27.131 13.254 -57.260 1.00 61.38 205 PRO A C 1
ATOM 1516 O O . PRO A 1 205 ? 27.327 14.390 -56.837 1.00 61.38 205 PRO A O 1
ATOM 1519 N N . GLY A 1 206 ? 28.048 12.287 -57.146 1.00 65.50 206 GLY A N 1
ATOM 1520 C CA . GLY A 1 206 ? 29.357 12.471 -56.497 1.00 65.50 206 GLY A CA 1
ATOM 1521 C C . GLY A 1 206 ? 29.384 12.215 -54.984 1.00 65.50 206 GLY A C 1
ATOM 1522 O O . GLY A 1 206 ? 30.437 12.333 -54.360 1.00 65.50 206 GLY A O 1
ATOM 1523 N N . SER A 1 207 ? 28.258 11.833 -54.378 1.00 62.56 207 SER A N 1
ATOM 1524 C CA . SER A 1 207 ? 28.213 11.339 -52.998 1.00 62.56 207 SER A CA 1
ATOM 1525 C C . SER A 1 207 ? 29.055 10.058 -52.871 1.00 62.56 207 SER A C 1
ATOM 1527 O O . SER A 1 207 ? 29.055 9.218 -53.768 1.00 62.56 207 SER A O 1
ATOM 1529 N N . GLY A 1 208 ? 29.845 9.894 -51.811 1.00 64.44 208 GLY A N 1
ATOM 1530 C CA . GLY A 1 208 ? 30.714 8.723 -51.633 1.00 64.44 208 GLY A CA 1
ATOM 1531 C C . GLY A 1 208 ? 29.913 7.431 -51.425 1.00 64.44 208 GLY A C 1
ATOM 1532 O O . GLY A 1 208 ? 29.723 7.006 -50.288 1.00 64.44 208 GLY A O 1
ATOM 1533 N N . HIS A 1 209 ? 29.459 6.798 -52.515 1.00 70.69 209 HIS A N 1
ATOM 1534 C CA . HIS A 1 209 ? 28.484 5.695 -52.511 1.00 70.69 209 HIS A CA 1
ATOM 1535 C C . HIS A 1 209 ? 28.905 4.513 -51.621 1.00 70.69 209 HIS A C 1
ATOM 1537 O O . HIS A 1 209 ? 28.055 3.873 -51.014 1.00 70.69 209 HIS A O 1
ATOM 1543 N N . GLY A 1 210 ? 30.209 4.241 -51.493 1.00 78.44 210 GLY A N 1
ATOM 15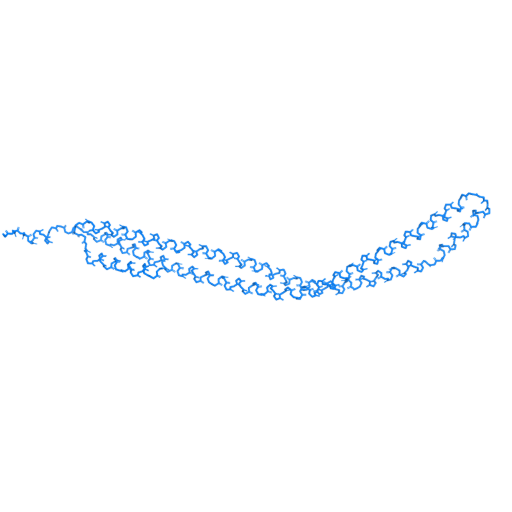44 C CA . GLY A 1 210 ? 30.712 3.174 -50.623 1.00 78.44 210 GLY A CA 1
ATOM 1545 C C . GLY A 1 210 ? 30.522 3.445 -49.126 1.00 78.44 210 GLY A C 1
ATOM 1546 O O . GLY A 1 210 ? 30.176 2.529 -48.387 1.00 78.44 210 GLY A O 1
ATOM 1547 N N . ALA A 1 211 ? 30.712 4.691 -48.675 1.00 78.56 211 ALA A N 1
ATOM 1548 C CA . ALA A 1 211 ? 30.499 5.066 -47.275 1.00 78.56 211 ALA A CA 1
ATOM 1549 C C . ALA A 1 211 ? 29.003 5.083 -46.934 1.00 78.56 211 ALA A C 1
ATOM 1551 O O . ALA A 1 211 ? 28.598 4.545 -45.909 1.00 78.56 211 ALA A O 1
ATOM 1552 N N . LEU A 1 212 ? 28.175 5.622 -47.836 1.00 80.38 212 LEU A N 1
ATOM 1553 C CA . LEU A 1 212 ? 26.719 5.645 -47.668 1.00 80.38 212 LEU A CA 1
ATOM 1554 C C . LEU A 1 212 ? 26.110 4.237 -47.635 1.00 80.38 212 LEU A C 1
ATOM 1556 O O . LEU A 1 212 ? 25.208 3.992 -46.842 1.00 80.38 212 LEU A O 1
ATOM 1560 N N . TRP A 1 213 ? 26.639 3.302 -48.431 1.00 84.88 213 TRP A N 1
ATOM 1561 C CA . TRP A 1 213 ? 26.205 1.902 -48.421 1.00 84.88 213 TRP A CA 1
ATOM 1562 C C . TRP A 1 213 ? 26.436 1.213 -47.068 1.00 84.88 213 TRP A C 1
ATOM 1564 O O . TRP A 1 213 ? 25.578 0.465 -46.602 1.00 84.88 213 T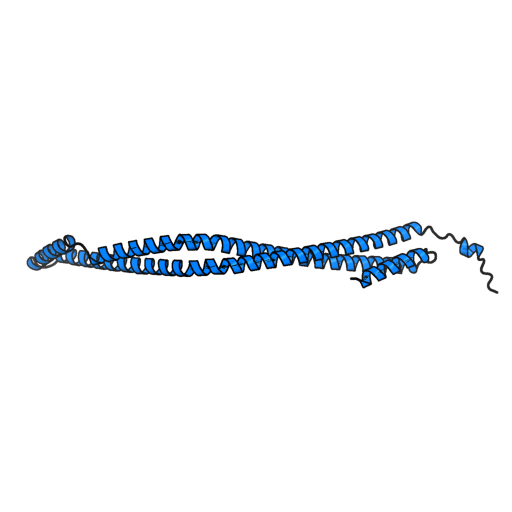RP A O 1
ATOM 1574 N N . TRP A 1 214 ? 27.575 1.467 -46.414 1.00 86.06 214 TRP A N 1
ATOM 1575 C CA . TRP A 1 214 ? 27.839 0.917 -45.081 1.00 86.06 214 TRP A CA 1
ATOM 1576 C C . TRP A 1 214 ? 26.875 1.473 -44.031 1.00 86.06 214 TRP A C 1
ATOM 1578 O O . TRP A 1 214 ? 26.334 0.698 -43.248 1.00 86.06 214 TRP A O 1
ATOM 1588 N N . ILE A 1 215 ? 26.611 2.782 -44.058 1.00 86.75 215 ILE A N 1
ATOM 1589 C CA . ILE A 1 215 ? 25.682 3.426 -43.117 1.00 86.75 215 ILE A CA 1
ATOM 1590 C C . ILE A 1 215 ? 24.250 2.907 -43.331 1.00 86.75 215 ILE A C 1
ATOM 1592 O O . ILE A 1 215 ? 23.569 2.565 -42.367 1.00 86.75 215 ILE A O 1
ATOM 1596 N N . GLU 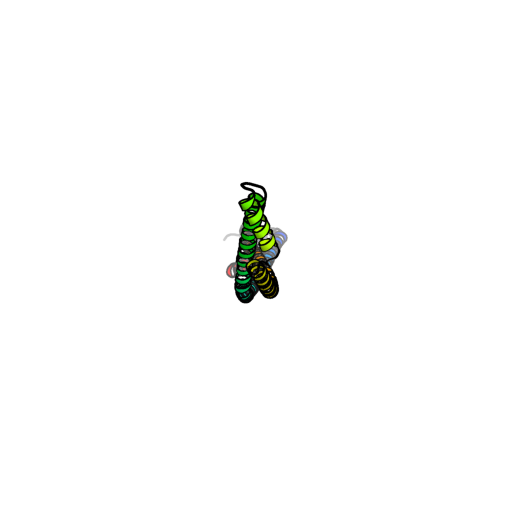A 1 216 ? 23.801 2.774 -44.584 1.00 86.75 216 GLU A N 1
ATOM 1597 C CA . GLU A 1 216 ? 22.486 2.203 -44.912 1.00 86.75 216 GLU A CA 1
ATOM 1598 C C . GLU A 1 216 ? 22.357 0.760 -44.409 1.00 86.75 216 GLU A C 1
ATOM 1600 O O . GLU A 1 216 ? 21.348 0.384 -43.808 1.00 86.75 216 GLU A O 1
ATOM 1605 N N . ARG A 1 217 ? 23.402 -0.049 -44.610 1.00 90.25 217 ARG A N 1
ATOM 1606 C CA . ARG A 1 217 ? 23.433 -1.424 -44.120 1.00 90.25 217 ARG A CA 1
ATOM 1607 C C . ARG A 1 217 ? 23.346 -1.489 -42.596 1.00 90.25 217 ARG A C 1
ATOM 1609 O O . ARG A 1 217 ? 22.595 -2.317 -42.084 1.00 90.25 217 ARG A O 1
ATOM 1616 N N . GLU A 1 218 ? 24.091 -0.651 -41.878 1.00 88.31 218 GLU A N 1
ATOM 1617 C CA . GLU A 1 218 ? 24.039 -0.626 -40.413 1.00 88.31 218 GLU A CA 1
ATOM 1618 C C . GLU A 1 218 ? 22.661 -0.193 -39.900 1.00 88.31 218 GLU A C 1
ATOM 1620 O O . GLU A 1 218 ? 22.114 -0.857 -39.020 1.00 88.31 218 GLU A O 1
ATOM 1625 N N . LEU A 1 219 ? 22.035 0.829 -40.497 1.00 87.75 219 LEU A N 1
ATOM 1626 C CA . LEU A 1 219 ? 20.657 1.209 -40.157 1.00 87.75 219 LEU A CA 1
ATOM 1627 C C . LEU A 1 219 ? 19.662 0.075 -40.413 1.00 87.75 219 LEU A C 1
ATOM 1629 O O . LEU A 1 219 ? 18.808 -0.197 -39.568 1.00 87.75 219 LEU A O 1
ATOM 1633 N N . TYR A 1 220 ? 19.788 -0.619 -41.547 1.00 87.38 220 TYR A N 1
ATOM 1634 C CA . TYR A 1 220 ? 18.946 -1.772 -41.862 1.00 87.38 220 TYR A CA 1
ATOM 1635 C C . TYR A 1 220 ? 19.106 -2.892 -40.827 1.00 87.38 220 TYR A C 1
ATOM 1637 O O . TYR A 1 220 ? 18.116 -3.471 -40.372 1.00 87.38 220 TYR A O 1
ATOM 1645 N N . GLU A 1 221 ? 20.345 -3.192 -40.425 1.00 87.25 221 GLU A N 1
ATOM 1646 C CA . GLU A 1 221 ? 20.621 -4.181 -39.384 1.00 87.25 221 GLU A CA 1
ATOM 1647 C C . GLU A 1 221 ? 20.018 -3.756 -38.036 1.00 87.25 221 GLU A C 1
ATOM 1649 O O . GLU A 1 221 ? 19.396 -4.589 -37.382 1.00 87.25 221 GLU A O 1
ATOM 1654 N N . LYS A 1 222 ? 20.106 -2.479 -37.644 1.00 84.06 222 LYS A N 1
ATOM 1655 C CA . LYS A 1 222 ? 19.496 -1.973 -36.399 1.00 84.06 222 LYS A CA 1
ATOM 1656 C C . LYS A 1 222 ? 17.971 -2.048 -36.419 1.00 84.06 222 LYS A C 1
ATOM 1658 O O . LYS A 1 222 ? 17.377 -2.606 -35.502 1.00 84.06 222 LYS A O 1
ATOM 1663 N N . LYS A 1 223 ? 17.343 -1.586 -37.502 1.00 85.62 223 LYS A N 1
ATOM 1664 C CA . LYS A 1 223 ? 15.885 -1.637 -37.698 1.00 85.62 223 LYS A CA 1
ATOM 1665 C C . LYS A 1 223 ? 15.330 -3.057 -37.636 1.00 85.62 223 LYS A C 1
ATOM 1667 O O . LYS A 1 223 ? 14.217 -3.267 -37.174 1.00 85.62 223 LYS A O 1
ATOM 1672 N N . LYS A 1 224 ? 16.099 -4.041 -38.105 1.00 87.12 224 LYS A N 1
ATOM 1673 C CA . LYS A 1 224 ? 15.698 -5.451 -38.078 1.00 87.12 224 LYS A CA 1
ATOM 1674 C C . LYS A 1 224 ? 15.537 -6.010 -36.657 1.00 87.12 224 LYS A C 1
ATOM 1676 O O . LYS A 1 224 ? 14.780 -6.963 -36.486 1.00 87.12 224 LYS A O 1
ATOM 1681 N N . TYR A 1 225 ? 16.268 -5.479 -35.678 1.00 77.69 225 TYR A N 1
ATOM 1682 C CA . TYR A 1 225 ? 16.242 -5.945 -34.285 1.00 77.69 225 TYR A CA 1
ATOM 1683 C C . TYR A 1 225 ? 15.459 -5.013 -33.350 1.00 77.69 225 TYR A C 1
ATOM 1685 O O . TYR A 1 225 ? 15.595 -5.123 -32.133 1.00 77.69 225 TYR A O 1
ATOM 1693 N N . MET A 1 226 ? 14.662 -4.118 -33.932 1.00 70.81 226 MET A N 1
ATOM 1694 C CA . MET A 1 226 ? 13.685 -3.279 -33.248 1.00 70.81 226 MET A CA 1
ATOM 1695 C C . MET A 1 226 ? 12.343 -3.999 -33.109 1.00 70.81 226 MET A C 1
ATOM 1697 O O . MET A 1 226 ? 11.687 -3.807 -32.065 1.00 70.81 226 MET A O 1
#

InterPro domains:
  IPR040810 Calcium-regulated actin-bundling protein, C-terminal [PF18060] (81-150)
  IPR053356 Calcium-regulated actin-bundling protein [PTHR37009] (1-226)